Protein AF-A0A669CPL9-F1 (afdb_monomer_lite)

Structure (mmCIF, N/CA/C/O backbone):
data_AF-A0A669CPL9-F1
#
_entry.id   AF-A0A669CPL9-F1
#
loop_
_atom_site.group_PDB
_atom_site.id
_atom_site.type_symbol
_atom_site.label_atom_id
_atom_site.label_alt_id
_atom_site.label_comp_id
_atom_site.label_asym_id
_atom_site.label_entity_id
_atom_site.label_seq_id
_atom_site.pdbx_PDB_ins_code
_atom_site.Cartn_x
_atom_site.Cartn_y
_atom_site.Cartn_z
_atom_site.occupancy
_atom_site.B_iso_or_equiv
_atom_site.auth_seq_id
_atom_site.auth_comp_id
_atom_site.auth_asym_id
_atom_site.auth_atom_id
_atom_site.pdbx_PDB_model_num
ATOM 1 N N . MET A 1 1 ? 34.275 -6.630 14.402 1.00 51.25 1 MET A N 1
ATOM 2 C CA . MET A 1 1 ? 33.182 -7.250 13.620 1.00 51.25 1 MET A CA 1
ATOM 3 C C . MET A 1 1 ? 32.136 -7.782 14.583 1.00 51.25 1 MET A C 1
ATOM 5 O O . MET A 1 1 ? 32.510 -8.422 15.558 1.00 51.25 1 MET A O 1
ATOM 9 N N . VAL A 1 2 ? 30.857 -7.480 14.353 1.00 49.38 2 VAL A N 1
ATOM 10 C CA . VAL A 1 2 ? 29.751 -8.021 15.156 1.00 49.38 2 VAL A CA 1
ATOM 11 C C . VAL A 1 2 ? 29.424 -9.416 14.623 1.00 49.38 2 VAL A C 1
ATOM 13 O O . VAL A 1 2 ? 29.060 -9.558 13.462 1.00 49.38 2 VAL A O 1
ATOM 16 N N . ASN A 1 3 ? 29.590 -10.448 15.450 1.00 72.00 3 ASN A N 1
ATOM 17 C CA . ASN A 1 3 ? 29.374 -11.840 15.031 1.00 72.00 3 ASN A CA 1
ATOM 18 C C . ASN A 1 3 ? 27.886 -12.228 14.999 1.00 72.00 3 ASN A C 1
ATOM 20 O O . ASN A 1 3 ? 27.506 -13.132 14.260 1.00 72.00 3 ASN A O 1
ATOM 24 N N . THR A 1 4 ? 27.055 -11.545 15.792 1.00 72.38 4 THR A N 1
ATOM 25 C CA . THR A 1 4 ? 25.607 -11.770 15.895 1.00 72.38 4 THR A CA 1
ATOM 26 C C . THR A 1 4 ? 24.881 -10.461 16.193 1.00 72.38 4 THR A C 1
ATOM 28 O O . THR A 1 4 ? 25.299 -9.733 17.093 1.00 72.38 4 THR A O 1
ATOM 31 N N . TYR A 1 5 ? 23.777 -10.187 15.505 1.00 79.12 5 TYR A N 1
ATOM 32 C CA . TYR A 1 5 ? 22.957 -8.989 15.683 1.00 79.12 5 TYR A CA 1
ATOM 33 C C . TYR A 1 5 ? 21.475 -9.356 15.806 1.00 79.12 5 TYR A C 1
ATOM 35 O O . TYR A 1 5 ? 21.001 -10.288 15.157 1.00 79.12 5 TYR A O 1
ATOM 43 N N . LYS A 1 6 ? 20.733 -8.637 16.656 1.00 80.38 6 LYS A N 1
ATOM 44 C CA . LYS A 1 6 ? 19.295 -8.856 16.839 1.00 80.38 6 LYS A CA 1
ATOM 45 C C . LYS A 1 6 ? 18.513 -7.842 16.010 1.00 80.38 6 LYS A C 1
ATOM 47 O O . LYS A 1 6 ? 18.537 -6.658 16.325 1.00 80.38 6 LYS A O 1
ATOM 52 N N . TYR A 1 7 ? 17.761 -8.320 15.027 1.00 74.62 7 TYR A N 1
ATOM 53 C CA . TYR A 1 7 ? 16.933 -7.491 14.152 1.00 74.62 7 TYR A CA 1
ATOM 54 C C . TYR A 1 7 ? 15.499 -8.012 14.139 1.00 74.62 7 TYR A C 1
ATOM 56 O O . TYR A 1 7 ? 15.282 -9.205 13.938 1.00 74.62 7 TYR A O 1
ATOM 64 N N . LEU A 1 8 ? 14.525 -7.146 14.442 1.00 75.19 8 LEU A N 1
ATOM 65 C CA . LEU A 1 8 ? 13.090 -7.483 14.486 1.00 75.19 8 LEU A CA 1
ATOM 66 C C . LEU A 1 8 ? 12.768 -8.778 15.268 1.00 75.19 8 LEU A C 1
ATOM 68 O O . LEU A 1 8 ? 11.845 -9.525 14.970 1.00 75.19 8 LEU A O 1
ATOM 72 N N . GLY A 1 9 ? 13.555 -9.072 16.309 1.00 69.38 9 GLY A N 1
ATOM 73 C CA . GLY A 1 9 ? 13.360 -10.254 17.153 1.00 69.38 9 GLY A CA 1
ATOM 74 C C . GLY A 1 9 ? 13.966 -11.564 16.634 1.00 69.38 9 GLY A C 1
ATOM 75 O O . GLY A 1 9 ? 13.785 -12.581 17.319 1.00 69.38 9 GLY A O 1
ATOM 76 N N . LEU A 1 10 ? 14.697 -11.523 15.516 1.00 76.50 10 LEU A N 1
ATOM 77 C CA . LEU A 1 10 ? 15.550 -12.584 14.974 1.00 76.50 10 LEU A CA 1
ATOM 78 C C . LEU A 1 10 ? 17.010 -12.348 15.363 1.00 76.50 10 LEU A C 1
ATOM 80 O O . LEU A 1 10 ? 17.452 -11.205 15.469 1.00 76.50 10 LEU A O 1
ATOM 84 N N . TRP A 1 11 ? 17.756 -13.430 15.558 1.00 77.88 11 TRP A N 1
ATOM 85 C CA . TRP A 1 11 ? 19.205 -13.381 15.742 1.00 77.88 11 TRP A CA 1
ATOM 86 C C . TRP A 1 11 ? 19.882 -13.728 14.423 1.00 77.88 11 TRP A C 1
ATOM 88 O O . TRP A 1 11 ? 19.720 -14.833 13.919 1.00 77.88 11 TRP A O 1
ATOM 98 N N . VAL A 1 12 ? 20.609 -12.772 13.859 1.00 78.19 12 VAL A N 1
ATOM 99 C CA . VAL A 1 12 ? 21.303 -12.904 12.578 1.00 78.19 12 VAL A CA 1
ATOM 100 C C . VAL A 1 12 ? 22.790 -13.048 12.868 1.00 78.19 12 VAL A C 1
ATOM 102 O O . VAL A 1 12 ? 23.346 -12.218 13.588 1.00 78.19 12 VAL A O 1
ATOM 105 N N . ASP A 1 13 ? 23.435 -14.097 12.356 1.00 79.00 13 ASP A N 1
ATOM 106 C CA . ASP A 1 13 ? 24.893 -14.227 12.417 1.00 79.00 13 ASP A CA 1
ATOM 107 C C . ASP A 1 13 ? 25.575 -13.747 11.130 1.00 79.00 13 ASP A C 1
ATOM 109 O O . ASP A 1 13 ? 24.954 -13.581 10.081 1.00 79.00 13 ASP A O 1
ATOM 113 N N . ASN A 1 14 ? 26.884 -13.520 11.214 1.00 74.94 14 ASN A N 1
ATOM 114 C CA . ASN A 1 14 ? 27.712 -13.079 10.089 1.00 74.94 14 ASN A CA 1
ATOM 115 C C . ASN A 1 14 ? 27.846 -14.109 8.953 1.00 74.94 14 ASN A C 1
ATOM 117 O O . ASN A 1 14 ? 28.408 -13.798 7.907 1.00 74.94 14 ASN A O 1
ATOM 121 N N . LYS A 1 15 ? 27.366 -15.336 9.161 1.00 71.62 15 LYS A N 1
ATOM 122 C CA . LYS A 1 15 ? 27.337 -16.411 8.168 1.00 71.62 15 LYS A CA 1
ATOM 123 C C . LYS A 1 15 ? 25.946 -16.563 7.546 1.00 71.62 15 LYS A C 1
ATOM 125 O O . LYS A 1 15 ? 25.760 -17.478 6.747 1.00 71.62 15 LYS A O 1
ATOM 130 N N . LEU A 1 16 ? 24.989 -15.711 7.938 1.00 65.25 16 LEU A N 1
ATOM 131 C CA . LEU A 1 16 ? 23.574 -15.772 7.568 1.00 65.25 16 LEU A CA 1
ATOM 132 C C . LEU A 1 16 ? 22.982 -17.181 7.725 1.00 65.25 16 LEU A C 1
ATOM 134 O O . LEU A 1 16 ? 22.089 -17.586 6.979 1.00 65.25 16 LEU A O 1
ATOM 138 N N . ASN A 1 17 ? 23.491 -17.939 8.700 1.00 68.69 17 ASN A N 1
ATOM 139 C CA . ASN A 1 17 ? 22.947 -19.237 9.051 1.00 68.69 17 ASN A CA 1
ATOM 140 C C . ASN A 1 17 ? 22.085 -19.097 10.308 1.00 68.69 17 ASN A C 1
ATOM 142 O O . ASN A 1 17 ? 22.312 -18.264 11.184 1.00 68.69 17 ASN A O 1
ATOM 146 N N . TRP A 1 18 ? 21.067 -19.941 10.403 1.00 71.38 18 TRP A N 1
ATOM 147 C CA . TRP A 1 18 ? 20.029 -19.786 11.421 1.00 71.38 18 TRP A CA 1
ATOM 148 C C . TRP A 1 18 ? 20.298 -20.603 12.683 1.00 71.38 18 TRP A C 1
ATOM 150 O O . TRP A 1 18 ? 19.428 -20.714 13.553 1.00 71.38 18 TRP A O 1
ATOM 160 N N . SER A 1 19 ? 21.516 -21.137 12.825 1.00 74.44 19 SER A N 1
ATOM 161 C CA . SER A 1 19 ? 21.910 -21.940 13.986 1.00 74.44 19 SER A CA 1
ATOM 162 C C . SER A 1 19 ? 21.852 -21.120 15.277 1.00 74.44 19 SER A C 1
ATOM 164 O O . SER A 1 19 ? 21.518 -21.659 16.329 1.00 74.44 19 SER A O 1
ATOM 166 N N . CYS A 1 20 ? 22.149 -19.815 15.214 1.00 78.38 20 CYS A N 1
ATOM 167 C CA . CYS A 1 20 ? 22.075 -18.926 16.375 1.00 78.38 20 CYS A CA 1
ATOM 168 C C . CYS A 1 20 ? 20.626 -18.532 16.718 1.00 78.38 20 CYS A C 1
ATOM 170 O O . CYS A 1 20 ? 20.289 -18.419 17.892 1.00 78.38 20 CYS A O 1
ATOM 172 N N . ASN A 1 21 ? 19.744 -18.391 15.721 1.00 82.50 21 ASN A N 1
ATOM 173 C CA . ASN A 1 21 ? 18.338 -18.021 15.909 1.00 82.50 21 ASN A CA 1
ATOM 174 C C . ASN A 1 21 ? 17.477 -19.179 16.420 1.00 82.50 21 ASN A C 1
ATOM 176 O O . ASN A 1 21 ? 16.574 -18.978 17.236 1.00 82.50 21 ASN A O 1
ATOM 180 N N . THR A 1 22 ? 17.750 -20.396 15.948 1.00 82.50 22 THR A N 1
ATOM 181 C CA . THR A 1 22 ? 16.907 -21.575 16.193 1.00 82.50 22 THR A CA 1
ATOM 182 C C . THR A 1 22 ? 16.672 -21.852 17.687 1.00 82.50 22 THR A C 1
ATOM 184 O O . THR A 1 22 ? 15.516 -22.062 18.061 1.00 82.50 22 THR A O 1
ATOM 187 N N . PRO A 1 23 ? 17.673 -21.787 18.591 1.00 83.62 23 PRO A N 1
ATOM 188 C CA . PRO A 1 23 ? 17.448 -21.942 20.031 1.00 83.62 23 PRO A CA 1
ATOM 189 C C . PRO A 1 23 ? 16.510 -20.879 20.623 1.00 83.62 23 PRO A C 1
ATOM 191 O O . PRO A 1 23 ? 15.660 -21.191 21.463 1.00 83.62 23 PRO A O 1
ATOM 194 N N . HIS A 1 24 ? 16.620 -19.625 20.171 1.00 85.31 24 HIS A N 1
ATOM 195 C CA . HIS A 1 24 ? 15.744 -18.539 20.616 1.00 85.31 24 HIS A CA 1
ATOM 196 C C . HIS A 1 24 ? 14.313 -18.731 20.111 1.00 85.31 24 HIS A C 1
ATOM 198 O O . HIS A 1 24 ? 13.361 -18.567 20.880 1.00 85.31 24 HIS A O 1
ATOM 204 N N . LEU A 1 25 ? 14.162 -19.133 18.848 1.00 83.50 25 LEU A N 1
ATOM 205 C CA . LEU A 1 25 ? 12.876 -19.451 18.237 1.00 83.50 25 LEU A CA 1
ATOM 206 C C . LEU A 1 25 ? 12.208 -20.638 18.937 1.00 83.50 25 LEU A C 1
ATOM 208 O O . LEU A 1 25 ? 11.038 -20.567 19.308 1.00 83.50 25 LEU A O 1
ATOM 212 N N . TYR A 1 26 ? 12.978 -21.689 19.222 1.00 86.50 26 TYR A N 1
ATOM 213 C CA . TYR A 1 26 ? 12.515 -22.862 19.953 1.00 86.50 26 TYR A CA 1
ATOM 214 C C . TYR A 1 26 ? 12.036 -22.498 21.364 1.00 86.50 26 TYR A C 1
ATOM 216 O O . TYR A 1 26 ? 10.962 -22.931 21.784 1.00 86.50 26 TYR A O 1
ATOM 224 N N . LYS A 1 27 ? 12.779 -21.655 22.098 1.00 87.81 27 LYS A N 1
ATOM 225 C CA . LYS A 1 27 ? 12.376 -21.189 23.436 1.00 87.81 27 LYS A CA 1
ATOM 226 C C . LYS A 1 27 ? 11.077 -20.377 23.390 1.00 87.81 27 LYS A C 1
ATOM 228 O O . LYS A 1 27 ? 10.185 -20.613 24.207 1.00 87.81 27 LYS A O 1
ATOM 233 N N . LYS A 1 28 ? 10.933 -19.467 22.416 1.00 85.00 28 LYS A N 1
ATOM 234 C CA . LYS A 1 28 ? 9.681 -18.718 22.202 1.00 85.00 28 LYS A CA 1
ATOM 235 C C . LYS A 1 28 ? 8.522 -19.659 21.847 1.00 85.00 28 LYS A C 1
ATOM 237 O O . LYS A 1 28 ? 7.458 -19.566 22.454 1.00 85.00 28 LYS A O 1
ATOM 242 N N . GLY A 1 29 ? 8.743 -20.612 20.942 1.00 86.06 29 GLY A N 1
ATOM 243 C CA . GLY A 1 29 ? 7.757 -21.622 20.555 1.00 86.06 29 GLY A CA 1
ATOM 244 C C . GLY A 1 29 ? 7.308 -22.502 21.727 1.00 86.06 29 GLY A C 1
ATOM 245 O O . GLY A 1 29 ? 6.113 -22.725 21.899 1.00 86.06 29 GLY A O 1
ATOM 246 N N . GLN A 1 30 ? 8.228 -22.937 22.598 1.00 88.81 30 GLN A N 1
ATOM 247 C CA . GLN A 1 30 ? 7.891 -23.674 23.827 1.00 88.81 30 GLN A CA 1
ATOM 248 C C . GLN A 1 30 ? 7.020 -22.846 24.781 1.00 88.81 30 GLN A C 1
ATOM 250 O O . GLN A 1 30 ? 6.060 -23.374 25.342 1.00 88.81 30 GLN A O 1
ATOM 255 N N . SER A 1 31 ? 7.312 -21.549 24.936 1.00 89.50 31 SER A N 1
ATOM 256 C CA . SER A 1 31 ? 6.483 -20.650 25.749 1.00 89.50 31 SER A CA 1
ATOM 257 C C . SER A 1 31 ? 5.049 -20.562 25.214 1.00 89.50 31 SER A C 1
ATOM 259 O O . SER A 1 31 ? 4.100 -20.650 25.987 1.00 89.50 31 SER A O 1
ATOM 261 N N . ARG A 1 32 ? 4.862 -20.470 23.891 1.00 87.38 32 ARG A N 1
ATOM 262 C CA . ARG A 1 32 ? 3.522 -20.458 23.273 1.00 87.38 32 ARG A CA 1
ATOM 263 C C . ARG A 1 32 ? 2.819 -21.812 23.355 1.00 87.38 32 ARG A C 1
ATOM 265 O O . ARG A 1 32 ? 1.623 -21.880 23.634 1.00 87.38 32 ARG A O 1
ATOM 272 N N . LEU A 1 33 ? 3.572 -22.898 23.208 1.00 87.75 33 LEU A N 1
ATOM 273 C CA . LEU A 1 33 ? 3.068 -24.259 23.357 1.00 87.75 33 LEU A CA 1
ATOM 274 C C . LEU A 1 33 ? 2.552 -24.546 24.779 1.00 87.75 33 LEU A C 1
ATOM 276 O O . LEU A 1 33 ? 1.604 -25.316 24.928 1.00 87.75 33 LEU A O 1
ATOM 280 N N . TYR A 1 34 ? 3.124 -23.928 25.818 1.00 91.19 34 TYR A N 1
ATOM 281 C CA . TYR A 1 34 ? 2.594 -24.022 27.185 1.00 91.19 34 TYR A CA 1
ATOM 282 C C . TYR A 1 34 ? 1.140 -23.532 27.264 1.00 91.19 34 TYR A C 1
ATOM 284 O O . TYR A 1 34 ? 0.292 -24.227 27.823 1.00 91.19 34 TYR A O 1
ATOM 292 N N . PHE A 1 35 ? 0.823 -22.395 26.638 1.00 85.56 35 PHE A N 1
ATOM 293 C CA . PHE A 1 35 ? -0.551 -21.887 26.594 1.00 85.56 35 PHE A CA 1
ATOM 294 C C . PHE A 1 35 ? -1.475 -22.816 25.811 1.00 85.56 35 PHE A C 1
ATOM 296 O O . PHE A 1 35 ? -2.565 -23.116 26.286 1.00 85.56 35 PHE A O 1
ATOM 303 N N . LEU A 1 36 ? -1.020 -23.362 24.679 1.00 87.75 36 LEU A N 1
ATOM 304 C CA . LEU A 1 36 ? -1.795 -24.352 23.923 1.00 87.75 36 LEU A CA 1
ATOM 305 C C . LEU A 1 36 ? -2.110 -25.605 24.770 1.00 87.75 36 LEU A C 1
ATOM 307 O O . LEU A 1 36 ? -3.229 -26.113 24.726 1.00 87.75 36 LEU A O 1
ATOM 311 N N . ARG A 1 37 ? -1.162 -26.081 25.593 1.00 90.38 37 ARG A N 1
ATOM 312 C CA . ARG A 1 37 ? -1.386 -27.195 26.541 1.00 90.38 37 ARG A CA 1
ATOM 313 C C . ARG A 1 37 ? -2.387 -26.837 27.633 1.00 90.38 37 ARG A C 1
ATOM 315 O O . ARG A 1 37 ? -3.252 -27.647 27.947 1.00 90.38 37 ARG A O 1
ATOM 322 N N . ARG A 1 38 ? -2.290 -25.629 28.186 1.00 87.75 38 ARG A N 1
ATOM 323 C CA . ARG A 1 38 ? -3.225 -25.132 29.201 1.00 87.75 38 ARG A CA 1
ATOM 324 C C . ARG A 1 38 ? -4.633 -24.940 28.633 1.00 87.75 38 ARG A C 1
ATOM 326 O O . ARG A 1 38 ? -5.611 -25.232 29.300 1.00 87.75 38 ARG A O 1
ATOM 333 N N . LEU A 1 39 ? -4.758 -24.515 27.379 1.00 82.75 39 LEU A N 1
ATOM 334 C CA . LEU A 1 39 ? -6.050 -24.433 26.696 1.00 82.75 39 LEU A CA 1
ATOM 335 C C . LEU A 1 39 ? -6.673 -25.814 26.493 1.00 82.75 39 LEU A C 1
ATOM 337 O O . LEU A 1 39 ? -7.871 -25.998 26.701 1.00 82.75 39 LEU A O 1
ATOM 341 N N . ARG A 1 40 ? -5.853 -26.814 26.160 1.00 88.06 40 ARG A N 1
ATOM 342 C CA . ARG A 1 40 ? -6.316 -28.198 26.039 1.00 88.06 40 ARG A CA 1
ATOM 343 C C . ARG A 1 40 ? -6.902 -28.739 27.348 1.00 88.06 40 ARG A C 1
ATOM 345 O O . ARG A 1 40 ? -7.873 -29.485 27.276 1.00 88.06 40 ARG A O 1
ATOM 352 N N . SER A 1 41 ? -6.373 -28.355 28.516 1.00 88.19 41 SER A N 1
ATOM 353 C CA . SER A 1 41 ? -6.904 -28.821 29.810 1.00 88.19 41 SER A CA 1
ATOM 354 C C . SER A 1 41 ? -8.297 -28.281 30.151 1.00 88.19 41 SER A C 1
ATOM 356 O O . SER A 1 41 ? -8.935 -28.816 31.048 1.00 88.19 41 SER A O 1
ATOM 358 N N . PHE A 1 42 ? -8.801 -27.279 29.422 1.00 88.12 42 PHE A N 1
ATOM 359 C CA . PHE A 1 42 ? -10.179 -26.786 29.553 1.00 88.12 42 PHE A CA 1
ATOM 360 C C . PHE A 1 42 ? -11.172 -27.491 28.610 1.00 88.12 42 PHE A C 1
ATOM 362 O O . PHE A 1 42 ? -12.266 -26.986 28.384 1.00 88.12 42 PHE A O 1
ATOM 369 N N . ASN A 1 43 ? -10.803 -28.638 28.021 1.00 85.12 43 ASN A N 1
ATOM 370 C CA . ASN A 1 43 ? -11.643 -29.408 27.090 1.00 85.12 43 ASN A CA 1
ATOM 371 C C . ASN A 1 43 ? -12.133 -28.619 25.858 1.00 85.12 43 ASN A C 1
ATOM 373 O O . ASN A 1 43 ? -13.172 -28.921 25.274 1.00 85.12 43 ASN A O 1
ATOM 377 N N . ILE A 1 44 ? -11.346 -27.636 25.411 1.00 84.69 44 ILE A N 1
ATOM 378 C CA . ILE A 1 44 ? -11.635 -26.848 24.208 1.00 84.69 44 ILE A CA 1
ATOM 379 C C . ILE A 1 44 ? -11.619 -27.747 22.959 1.00 84.69 44 ILE A C 1
ATOM 381 O O . ILE A 1 44 ? -10.777 -28.644 22.814 1.00 84.69 44 ILE A O 1
ATOM 385 N N . CYS A 1 45 ? -12.546 -27.501 22.027 1.00 83.56 45 CYS A N 1
ATOM 386 C CA . CYS A 1 45 ? -12.675 -28.300 20.813 1.00 83.56 45 CYS A CA 1
ATOM 387 C C . CYS A 1 45 ? -11.446 -28.167 19.888 1.00 83.56 45 CYS A C 1
ATOM 389 O O . CYS A 1 45 ? -10.747 -27.150 19.856 1.00 83.56 45 CYS A O 1
ATOM 391 N N . LYS A 1 46 ? -11.193 -29.207 19.080 1.00 83.38 46 LYS A N 1
ATOM 392 C CA . LYS A 1 46 ? -10.011 -29.293 18.198 1.00 83.38 46 LYS A CA 1
ATOM 393 C C . LYS A 1 46 ? -9.895 -28.110 17.225 1.00 83.38 46 LYS A C 1
ATOM 395 O O . LYS A 1 46 ? -8.785 -27.671 16.941 1.00 83.38 46 LYS A O 1
ATOM 400 N N . LYS A 1 47 ? -11.025 -27.573 16.741 1.00 76.44 47 LYS A N 1
ATOM 401 C CA . LYS A 1 47 ? -11.067 -26.434 15.805 1.00 76.44 47 LYS A CA 1
ATOM 402 C C . LYS A 1 47 ? -10.476 -25.167 16.429 1.00 76.44 47 LYS A C 1
ATOM 404 O O . LYS A 1 47 ? -9.619 -24.539 15.815 1.00 76.44 47 LYS A O 1
ATOM 409 N N . LEU A 1 48 ? -10.866 -24.845 17.661 1.00 69.81 48 LEU A N 1
ATOM 410 C CA . LEU A 1 48 ? -10.360 -23.676 18.385 1.00 69.81 48 LEU A CA 1
ATOM 411 C C . LEU A 1 48 ? -8.892 -23.849 18.796 1.00 69.81 48 LEU A C 1
ATOM 413 O O . LEU A 1 48 ? -8.102 -22.920 18.657 1.00 69.81 48 LEU A O 1
ATOM 417 N N . LEU A 1 49 ? -8.485 -25.055 19.204 1.00 79.56 49 LEU A N 1
ATOM 418 C CA . LEU A 1 49 ? -7.074 -25.356 19.482 1.00 79.56 49 LEU A CA 1
ATOM 419 C C . LEU A 1 49 ? -6.195 -25.231 18.228 1.00 79.56 49 LEU A C 1
ATOM 421 O O . LEU A 1 49 ? -5.069 -24.744 18.314 1.00 79.56 49 LEU A O 1
ATOM 425 N N . ARG A 1 50 ? -6.711 -25.629 17.057 1.00 82.25 50 ARG A N 1
ATOM 426 C CA . ARG A 1 50 ? -6.032 -25.440 15.768 1.00 82.25 50 ARG A CA 1
ATOM 427 C C . ARG A 1 50 ? -5.907 -23.961 15.413 1.00 82.25 50 ARG A C 1
ATOM 429 O O . ARG A 1 50 ? -4.835 -23.548 14.988 1.00 82.25 50 ARG A O 1
ATOM 436 N N . MET A 1 51 ? -6.966 -23.173 15.606 1.00 74.75 51 MET A N 1
ATOM 437 C CA . MET A 1 51 ? -6.921 -21.723 15.387 1.00 74.75 51 MET A CA 1
ATOM 438 C C . MET A 1 51 ? -5.884 -21.055 16.292 1.00 74.75 51 MET A C 1
ATOM 440 O O . MET A 1 51 ? -5.050 -20.303 15.802 1.00 74.75 51 MET A O 1
ATOM 444 N N . PHE A 1 52 ? -5.868 -21.401 17.581 1.00 79.31 52 PHE A N 1
ATOM 445 C CA . PHE A 1 52 ? -4.876 -20.886 18.524 1.00 79.31 52 PHE A CA 1
ATOM 446 C C . PHE A 1 52 ? -3.447 -21.295 18.146 1.00 79.31 52 PHE A C 1
ATOM 448 O O . PHE A 1 52 ? -2.517 -20.498 18.238 1.00 79.31 52 PHE A O 1
ATOM 455 N N . TYR A 1 53 ? -3.249 -22.540 17.701 1.00 85.31 53 TYR A N 1
ATOM 456 C CA . TYR A 1 53 ? -1.954 -22.973 17.186 1.00 85.31 53 TYR A CA 1
ATOM 457 C C . TYR A 1 53 ? -1.514 -22.119 15.991 1.00 85.31 53 TYR A C 1
ATOM 459 O O . TYR A 1 53 ? -0.388 -21.627 16.012 1.00 85.31 53 TYR A O 1
ATOM 467 N N . GLN A 1 54 ? -2.385 -21.921 14.995 1.00 78.56 54 GLN A N 1
ATOM 468 C CA . GLN A 1 54 ? -2.081 -21.148 13.785 1.00 78.56 54 GLN A CA 1
ATOM 469 C C . GLN A 1 54 ? 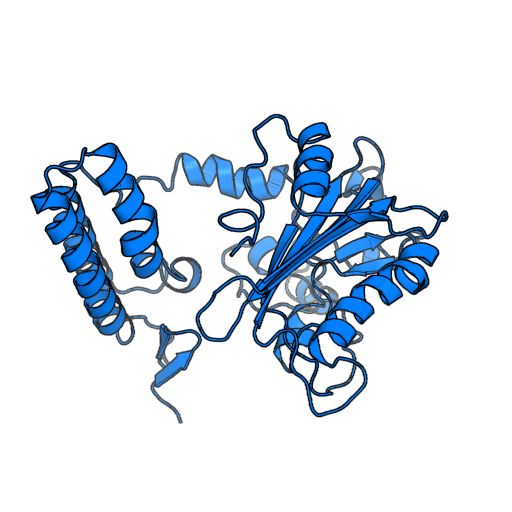-1.703 -19.696 14.120 1.00 78.56 54 GLN A C 1
ATOM 471 O O . GLN A 1 54 ? -0.670 -19.205 13.672 1.00 78.56 54 GLN A O 1
ATOM 476 N N . SER A 1 55 ? -2.473 -19.026 14.977 1.00 70.88 55 SER A N 1
ATOM 477 C CA . SER A 1 55 ? -2.221 -17.618 15.300 1.00 70.88 55 SER A CA 1
ATOM 478 C C . SER A 1 55 ? -1.055 -17.407 16.272 1.00 70.88 55 SER A C 1
ATOM 480 O O . SER A 1 55 ? -0.283 -16.466 16.108 1.00 70.88 55 SER A O 1
ATOM 482 N N . VAL A 1 56 ? -0.880 -18.277 17.276 1.00 76.44 56 VAL A N 1
ATOM 483 C CA . VAL A 1 56 ? 0.041 -18.010 18.400 1.00 76.44 56 VAL A CA 1
ATOM 484 C C . VAL A 1 56 ? 1.336 -18.816 18.327 1.00 76.44 56 VAL A C 1
ATOM 486 O O . VAL A 1 56 ? 2.408 -18.303 18.650 1.00 76.44 56 VAL A O 1
ATOM 489 N N . VAL A 1 57 ? 1.266 -20.092 17.943 1.00 80.75 57 VAL A N 1
ATOM 490 C CA . VAL A 1 57 ? 2.442 -20.979 17.915 1.00 80.75 57 VAL A CA 1
ATOM 491 C C . VAL A 1 57 ? 3.095 -20.943 16.536 1.00 80.75 57 VAL A C 1
ATOM 493 O O . VAL A 1 57 ? 4.297 -20.703 16.442 1.00 80.75 57 VAL A O 1
ATOM 496 N N . ALA A 1 58 ? 2.309 -21.126 15.476 1.00 77.88 58 ALA A N 1
ATOM 497 C CA . ALA A 1 58 ? 2.774 -21.110 14.096 1.00 77.88 58 ALA A CA 1
ATOM 498 C C . ALA A 1 58 ? 3.229 -19.703 13.683 1.00 77.88 58 ALA A C 1
ATOM 500 O O . ALA A 1 58 ? 4.303 -19.576 13.109 1.00 77.88 58 ALA A O 1
ATOM 501 N N . GLY A 1 59 ? 2.514 -18.647 14.091 1.00 76.88 59 GLY A N 1
ATOM 502 C CA . GLY A 1 59 ? 2.945 -17.260 13.872 1.00 76.88 59 GLY A CA 1
ATOM 503 C C . GLY A 1 59 ? 4.354 -16.962 14.402 1.00 76.88 59 GLY A C 1
ATOM 504 O O . GLY A 1 59 ? 5.124 -16.280 13.741 1.00 76.88 59 GLY A O 1
ATOM 505 N N . VAL A 1 60 ? 4.743 -17.538 15.547 1.00 80.12 60 VAL A N 1
ATOM 506 C CA . VAL A 1 60 ? 6.115 -17.419 16.073 1.00 80.12 60 VAL A CA 1
ATOM 507 C C . VAL A 1 60 ? 7.082 -18.324 15.320 1.00 80.12 60 VAL A C 1
ATOM 509 O O . VAL A 1 60 ? 8.170 -17.880 14.977 1.00 80.12 60 VAL A O 1
ATOM 512 N N . LEU A 1 61 ? 6.715 -19.586 15.085 1.00 77.06 61 LEU A N 1
ATOM 513 C CA . LEU A 1 61 ? 7.597 -20.575 14.460 1.00 77.06 61 LEU A CA 1
ATOM 514 C C . LEU A 1 61 ? 7.861 -20.322 12.984 1.00 77.06 61 LEU A C 1
ATOM 516 O O . LEU A 1 61 ? 8.881 -20.789 12.503 1.00 77.06 61 LEU A O 1
ATOM 520 N N . PHE A 1 62 ? 6.967 -19.625 12.292 1.00 77.69 62 PHE A N 1
ATOM 521 C CA . PHE A 1 62 ? 7.092 -19.278 10.881 1.00 77.69 62 PHE A CA 1
ATOM 522 C C . PHE A 1 62 ? 7.329 -17.780 10.667 1.00 77.69 62 PHE A C 1
ATOM 524 O O . PHE A 1 62 ? 7.376 -17.319 9.526 1.00 77.69 62 PHE A O 1
ATOM 531 N N . TYR A 1 63 ? 7.530 -17.018 11.747 1.00 70.25 63 TYR A N 1
ATOM 532 C CA . TYR A 1 63 ? 7.922 -15.619 11.654 1.00 70.25 63 TYR A CA 1
ATOM 533 C C . TYR A 1 63 ? 9.213 -15.502 10.842 1.00 70.25 63 TYR A C 1
ATOM 535 O O . TYR A 1 63 ? 10.227 -16.120 11.181 1.00 70.25 63 TYR A O 1
ATOM 543 N N . ALA A 1 64 ? 9.154 -14.736 9.753 1.00 59.34 64 ALA A N 1
ATOM 544 C CA . ALA A 1 64 ? 10.235 -14.572 8.788 1.00 59.34 64 ALA A CA 1
ATOM 545 C C . ALA A 1 64 ? 10.735 -15.879 8.142 1.00 59.34 64 ALA A C 1
ATOM 547 O O . ALA A 1 64 ? 11.858 -15.909 7.652 1.00 59.34 64 ALA A O 1
ATOM 548 N N . VAL A 1 65 ? 9.931 -16.955 8.094 1.00 65.44 65 VAL A N 1
ATOM 549 C CA . VAL A 1 65 ? 10.332 -18.243 7.476 1.00 65.44 65 VAL A CA 1
ATOM 550 C C . VAL A 1 65 ? 10.766 -18.101 6.022 1.00 65.44 65 VAL A C 1
ATOM 552 O O . VAL A 1 65 ? 11.581 -18.881 5.548 1.00 65.44 65 VAL A O 1
ATOM 555 N N . VAL A 1 66 ? 10.279 -17.075 5.327 1.00 56.72 66 VAL A N 1
ATOM 556 C CA . VAL A 1 66 ? 10.722 -16.709 3.975 1.00 56.72 66 VAL A CA 1
ATOM 557 C C . VAL A 1 66 ? 12.206 -16.322 3.960 1.00 56.72 66 VAL A C 1
ATOM 559 O O . VAL A 1 66 ? 12.923 -16.674 3.032 1.00 56.72 66 VAL A O 1
ATOM 562 N N . CYS A 1 67 ? 12.691 -15.674 5.020 1.00 58.41 67 CYS A N 1
ATOM 563 C CA . CYS A 1 67 ? 14.080 -15.252 5.167 1.00 58.41 67 CYS A CA 1
ATOM 564 C C . CYS A 1 67 ? 15.015 -16.404 5.567 1.00 58.41 67 CYS A C 1
ATOM 566 O O . CYS A 1 67 ? 16.219 -16.307 5.339 1.00 58.41 67 CYS A O 1
ATOM 568 N N . TRP A 1 68 ? 14.496 -17.476 6.185 1.00 59.94 68 TRP A N 1
ATOM 569 C CA . TRP A 1 68 ? 15.343 -18.515 6.788 1.00 59.94 68 TRP A CA 1
ATOM 570 C C . TRP A 1 68 ? 15.087 -19.956 6.364 1.00 59.94 68 TRP A C 1
ATOM 572 O O . TRP A 1 68 ? 15.954 -20.808 6.561 1.00 59.94 68 TRP A O 1
ATOM 582 N N . GLY A 1 69 ? 13.945 -20.256 5.753 1.00 57.94 69 GLY A N 1
ATOM 583 C CA . GLY A 1 69 ? 13.542 -21.620 5.416 1.00 57.94 69 GLY A CA 1
ATOM 584 C C . GLY A 1 69 ? 14.523 -22.338 4.485 1.00 57.94 69 GLY A C 1
ATOM 585 O O . GLY A 1 69 ? 14.733 -23.535 4.649 1.00 57.94 69 GLY A O 1
ATOM 586 N N . SER A 1 70 ? 15.169 -21.612 3.567 1.00 57.03 70 SER A N 1
ATOM 587 C CA . SER A 1 70 ? 16.149 -22.151 2.610 1.00 57.03 70 SER A CA 1
ATOM 588 C C . SER A 1 70 ? 17.568 -22.290 3.176 1.00 57.03 70 SER A C 1
ATOM 590 O O . SER A 1 70 ? 18.318 -23.156 2.731 1.00 57.03 70 SER A O 1
ATOM 592 N N . SER A 1 71 ? 17.932 -21.489 4.182 1.00 57.16 71 SER A N 1
ATOM 593 C CA . SER A 1 71 ? 19.302 -21.396 4.720 1.00 57.16 71 SER A CA 1
ATOM 594 C C . SER A 1 71 ? 19.477 -22.084 6.084 1.00 57.16 71 SER A C 1
ATOM 596 O O . SER A 1 71 ? 20.468 -21.861 6.784 1.00 57.16 71 SER A O 1
ATOM 598 N N . THR A 1 72 ? 18.504 -22.896 6.512 1.00 63.59 72 THR A N 1
ATOM 599 C CA . THR A 1 72 ? 18.512 -23.558 7.828 1.00 63.59 72 THR A CA 1
ATOM 600 C C . THR A 1 72 ? 19.140 -24.946 7.756 1.00 63.59 72 THR A C 1
ATOM 602 O O . THR A 1 72 ? 18.804 -25.761 6.899 1.00 63.59 72 THR A O 1
ATOM 605 N N . ALA A 1 73 ? 20.040 -25.258 8.692 1.00 74.56 73 ALA A N 1
ATOM 606 C CA . ALA A 1 73 ? 20.654 -26.577 8.752 1.00 74.56 73 ALA A CA 1
ATOM 607 C C . ALA A 1 73 ? 19.616 -27.663 9.095 1.00 74.56 73 ALA A C 1
ATOM 609 O O . ALA A 1 73 ? 18.722 -27.458 9.917 1.00 74.56 73 ALA A O 1
ATOM 610 N N . LYS A 1 74 ? 19.781 -28.877 8.547 1.00 73.50 74 LYS A N 1
ATOM 611 C CA . LYS A 1 74 ? 18.877 -30.023 8.803 1.00 73.50 74 LYS A CA 1
ATOM 612 C C . LYS A 1 74 ? 18.642 -30.294 10.296 1.00 73.50 74 LYS A C 1
ATOM 614 O O . LYS A 1 74 ? 17.533 -30.631 10.703 1.00 73.50 74 LYS A O 1
ATOM 619 N N . LYS A 1 75 ? 19.678 -30.116 11.126 1.00 75.94 75 LYS A N 1
ATOM 620 C CA . LYS A 1 75 ? 19.594 -30.267 12.589 1.00 75.94 75 LYS A CA 1
ATOM 621 C C . LYS A 1 75 ? 18.596 -29.282 13.219 1.00 75.94 75 LYS A C 1
ATOM 623 O O . LYS A 1 75 ? 17.844 -29.667 14.111 1.00 75.94 75 LYS A O 1
ATOM 628 N N . ASP A 1 76 ? 18.553 -28.054 12.717 1.00 76.00 76 ASP A N 1
ATOM 629 C CA . ASP A 1 76 ? 17.754 -26.957 13.255 1.00 76.00 76 ASP A CA 1
ATOM 630 C C . ASP A 1 76 ? 16.293 -27.088 12.808 1.00 76.00 76 ASP A C 1
ATOM 632 O O . ASP A 1 76 ? 15.383 -26.980 13.632 1.00 76.00 76 ASP A O 1
ATOM 636 N N . LEU A 1 77 ? 16.070 -27.488 11.550 1.00 75.06 77 LEU A N 1
ATOM 637 C CA . LEU A 1 77 ? 14.750 -27.891 11.050 1.00 75.06 77 LEU A CA 1
ATOM 638 C C . LEU A 1 77 ? 14.157 -29.026 11.894 1.00 75.06 77 LEU A C 1
ATOM 640 O O . LEU A 1 77 ? 13.037 -28.909 12.391 1.00 75.06 77 LEU A O 1
ATOM 644 N N . SER A 1 78 ? 14.945 -30.073 12.171 1.00 79.62 78 SER A N 1
ATOM 645 C CA . SER A 1 78 ? 14.489 -31.202 12.994 1.00 79.62 78 SER A CA 1
ATOM 646 C C . SER A 1 78 ? 14.073 -30.785 14.414 1.00 79.62 78 SER A C 1
ATOM 648 O O . SER A 1 78 ? 13.230 -31.427 15.049 1.00 79.62 78 SER A O 1
ATOM 650 N N . LEU A 1 79 ? 14.655 -29.703 14.944 1.00 81.25 79 LEU A N 1
ATOM 651 C CA . LEU A 1 79 ? 14.330 -29.177 16.266 1.00 81.25 79 LEU A CA 1
ATOM 652 C C . LEU A 1 79 ? 12.988 -28.426 16.265 1.00 81.25 79 LEU A C 1
ATOM 654 O O . LEU A 1 79 ? 12.200 -28.580 17.203 1.00 81.25 79 LEU A O 1
ATOM 658 N N . LEU A 1 80 ? 12.695 -27.665 15.209 1.00 82.94 80 LEU A N 1
ATOM 659 C CA . LEU A 1 80 ? 11.417 -26.968 15.031 1.00 82.94 80 LEU A CA 1
ATOM 660 C C . LEU A 1 80 ? 10.278 -27.945 14.697 1.00 82.94 80 LEU A C 1
ATOM 662 O O . LEU A 1 80 ? 9.186 -27.841 15.258 1.00 82.94 80 LEU A O 1
ATOM 666 N N . GLU A 1 81 ? 10.547 -28.983 13.905 1.00 84.50 81 GLU A N 1
ATOM 667 C CA . GLU A 1 81 ? 9.588 -30.063 13.636 1.00 84.50 81 GLU A CA 1
ATOM 668 C C . GLU A 1 81 ? 9.167 -30.806 14.911 1.00 84.50 81 GLU A C 1
ATOM 670 O O . GLU A 1 81 ? 7.997 -31.161 15.080 1.00 84.50 81 GLU A O 1
ATOM 675 N N . LYS A 1 82 ? 10.088 -31.002 15.867 1.00 88.00 82 LYS A N 1
ATOM 676 C CA . LYS A 1 82 ? 9.747 -31.564 17.187 1.00 88.00 82 LYS A CA 1
ATOM 677 C C . LYS A 1 82 ? 8.735 -30.694 17.933 1.00 88.00 82 LYS A C 1
ATOM 679 O O . LYS A 1 82 ? 7.884 -31.232 18.643 1.00 88.00 82 LYS A O 1
ATOM 684 N N . LEU A 1 83 ? 8.812 -29.370 17.800 1.00 86.19 83 LEU A N 1
ATOM 685 C CA . LEU A 1 83 ? 7.843 -28.445 18.392 1.00 86.19 83 LEU A CA 1
ATOM 686 C C . LEU A 1 83 ? 6.467 -28.570 17.733 1.00 86.19 83 LEU A C 1
ATOM 688 O O . LEU A 1 83 ? 5.468 -28.693 18.443 1.00 86.19 83 LEU A O 1
ATOM 692 N N . ILE A 1 84 ? 6.429 -28.627 16.402 1.00 86.81 84 ILE A N 1
ATOM 693 C CA . ILE A 1 84 ? 5.198 -28.780 15.611 1.00 86.81 84 ILE A CA 1
ATOM 694 C C . ILE A 1 84 ? 4.513 -30.114 15.928 1.00 86.81 84 ILE A C 1
ATOM 696 O O . ILE A 1 84 ? 3.316 -30.154 16.209 1.00 86.81 84 ILE A O 1
ATOM 700 N N . ARG A 1 85 ? 5.278 -31.209 16.021 1.00 89.81 85 ARG A N 1
ATOM 701 C CA . ARG A 1 85 ? 4.762 -32.521 16.445 1.00 89.81 85 ARG A CA 1
ATOM 702 C C . ARG A 1 85 ? 4.176 -32.497 17.855 1.00 89.81 85 ARG A C 1
ATOM 704 O O . ARG A 1 85 ? 3.109 -33.067 18.085 1.00 89.81 85 ARG A O 1
ATOM 711 N N . LYS A 1 86 ? 4.845 -31.830 18.803 1.00 91.75 86 LYS A N 1
ATOM 712 C CA . LYS A 1 86 ? 4.315 -31.666 20.167 1.00 91.75 86 LYS A CA 1
ATOM 713 C C . LYS A 1 86 ? 3.015 -30.865 20.159 1.00 91.75 86 LYS A C 1
ATOM 715 O O . LYS A 1 86 ? 2.094 -31.233 20.878 1.00 91.75 86 LYS A O 1
ATOM 720 N N . ALA A 1 87 ? 2.921 -29.810 19.353 1.00 90.44 87 ALA A N 1
ATOM 721 C CA . ALA A 1 87 ? 1.684 -29.056 19.195 1.00 90.44 87 ALA A CA 1
ATOM 722 C C . ALA A 1 87 ? 0.566 -29.916 18.585 1.00 90.44 87 ALA A C 1
ATOM 724 O O . ALA A 1 87 ? -0.544 -29.918 19.109 1.00 90.44 87 ALA A O 1
ATOM 725 N N . GLY A 1 88 ? 0.867 -30.724 17.564 1.00 89.75 88 GLY A N 1
ATOM 726 C CA . GLY A 1 88 ? -0.110 -31.619 16.936 1.00 89.75 88 GLY A CA 1
ATOM 727 C C . GLY A 1 88 ? -0.679 -32.649 17.904 1.00 89.75 88 GLY A C 1
ATOM 728 O O . GLY A 1 88 ? -1.889 -32.870 17.940 1.00 89.75 88 GLY A O 1
ATOM 729 N N . SER A 1 89 ? 0.164 -33.185 18.790 1.00 93.38 89 SER A N 1
ATOM 730 C CA . SER A 1 89 ? -0.288 -34.055 19.879 1.00 93.38 89 SER A CA 1
ATOM 731 C C . SER A 1 89 ? -1.250 -33.356 20.847 1.00 93.38 89 SER A C 1
ATOM 733 O O . SER A 1 89 ? -2.141 -34.011 21.378 1.00 93.38 89 SER A O 1
ATOM 735 N N . VAL A 1 90 ? -1.089 -32.050 21.088 1.00 89.94 90 VAL A N 1
ATOM 736 C CA . VAL A 1 90 ? -1.963 -31.271 21.985 1.00 89.94 90 VAL A CA 1
ATOM 737 C C . VAL A 1 90 ? -3.285 -30.918 21.302 1.00 89.94 90 VAL A C 1
ATOM 739 O O . VAL A 1 90 ? -4.340 -31.001 21.927 1.00 89.94 90 VAL A O 1
ATOM 742 N N . VAL A 1 91 ? -3.248 -30.562 20.015 1.00 89.12 91 VAL A N 1
ATOM 743 C CA . VAL A 1 91 ? -4.454 -30.278 19.216 1.00 89.12 91 VAL A CA 1
ATOM 744 C C . VAL A 1 91 ? -5.242 -31.565 18.922 1.00 89.12 91 VAL A C 1
ATOM 746 O O . VAL A 1 91 ? -6.466 -31.535 18.795 1.00 89.12 91 VAL A O 1
ATOM 749 N N . GLY A 1 92 ? -4.562 -32.712 18.854 1.00 86.94 92 GLY A N 1
ATOM 750 C CA . GLY A 1 92 ? -5.160 -34.004 18.516 1.00 86.94 92 GLY A CA 1
ATOM 751 C C . GLY A 1 92 ? -5.346 -34.199 17.009 1.00 86.94 92 GLY A C 1
ATOM 752 O O . GLY A 1 92 ? -6.341 -34.802 16.593 1.00 86.94 92 GLY A O 1
ATOM 753 N N . MET A 1 93 ? -4.422 -33.652 16.210 1.00 85.88 93 MET A N 1
ATOM 754 C CA . MET A 1 93 ? -4.330 -33.838 14.760 1.00 85.88 93 MET A CA 1
ATOM 755 C C . MET A 1 93 ? -2.898 -33.608 14.260 1.00 85.88 93 MET A C 1
ATOM 757 O O . MET A 1 93 ? -2.090 -32.968 14.934 1.00 85.88 93 MET A O 1
ATOM 761 N N . LYS A 1 94 ? -2.584 -34.104 13.060 1.00 85.00 94 LYS A N 1
ATOM 762 C CA . LYS A 1 94 ? -1.332 -33.756 12.381 1.00 85.00 94 LYS A CA 1
ATOM 763 C C . LYS A 1 94 ? -1.382 -32.272 11.998 1.00 85.00 94 LYS A C 1
ATOM 765 O O . LYS A 1 94 ? -2.386 -31.814 11.462 1.00 85.00 94 LYS A O 1
ATOM 770 N N . LEU A 1 95 ? -0.326 -31.539 12.336 1.00 79.88 95 LEU A N 1
ATOM 771 C CA . LEU A 1 95 ? -0.152 -30.133 11.979 1.00 79.88 95 LEU A CA 1
ATOM 772 C C . LEU A 1 95 ? 0.960 -30.045 10.945 1.00 79.88 95 LEU A C 1
ATOM 774 O O . LEU A 1 95 ? 1.964 -30.754 11.066 1.00 79.88 95 LEU A O 1
ATOM 778 N N . ASP A 1 96 ? 0.765 -29.200 9.944 1.00 69.19 96 ASP A N 1
ATOM 779 C CA . ASP A 1 96 ? 1.698 -29.099 8.835 1.00 69.19 96 ASP A CA 1
ATOM 780 C C . ASP A 1 96 ? 3.024 -28.507 9.299 1.00 69.19 96 ASP A C 1
ATOM 782 O O . ASP A 1 96 ? 3.081 -27.529 10.050 1.00 69.19 96 ASP A O 1
ATOM 786 N N . THR A 1 97 ? 4.113 -29.112 8.831 1.00 59.31 97 THR A N 1
ATOM 787 C CA . THR A 1 97 ? 5.483 -28.679 9.124 1.00 59.31 97 THR A CA 1
ATOM 788 C C . THR A 1 97 ? 5.919 -27.474 8.290 1.00 59.31 97 THR A C 1
ATOM 790 O O . THR A 1 97 ? 7.097 -27.145 8.243 1.00 59.31 97 THR A O 1
ATOM 793 N N . GLY A 1 98 ? 4.977 -26.808 7.618 1.00 51.81 98 GLY A N 1
ATOM 794 C CA . GLY A 1 98 ? 5.268 -25.762 6.640 1.00 51.81 98 GLY A CA 1
ATOM 795 C C . GLY A 1 98 ? 5.843 -26.287 5.318 1.00 51.81 98 GLY A C 1
ATOM 796 O O . GLY A 1 98 ? 6.062 -25.480 4.423 1.00 51.81 98 GLY A O 1
ATOM 797 N N . ASP A 1 99 ? 6.048 -27.605 5.167 1.00 41.25 99 ASP A N 1
ATOM 798 C CA . ASP A 1 99 ? 6.635 -28.208 3.956 1.00 41.25 99 ASP A CA 1
ATOM 799 C C . ASP A 1 99 ? 5.655 -29.067 3.134 1.00 41.25 99 ASP A C 1
ATOM 801 O O . ASP A 1 99 ? 5.838 -29.239 1.938 1.00 41.25 99 ASP A O 1
ATOM 805 N N . SER A 1 100 ? 4.556 -29.553 3.727 1.00 31.45 100 SER A N 1
ATOM 806 C CA . SER A 1 100 ? 3.559 -30.405 3.035 1.00 31.45 100 SER A CA 1
ATOM 807 C C . SER A 1 100 ? 2.265 -29.690 2.620 1.00 31.45 100 SER A C 1
ATOM 809 O O . SER A 1 100 ? 1.471 -30.259 1.879 1.00 31.45 100 SER A O 1
ATOM 811 N N . GLY A 1 101 ? 2.087 -28.424 3.009 1.00 32.06 101 GLY A N 1
ATOM 812 C CA . GLY A 1 101 ? 1.091 -27.513 2.419 1.00 32.06 101 GLY A CA 1
ATOM 813 C C . GLY A 1 101 ? 1.655 -26.664 1.270 1.00 32.06 101 GLY A C 1
ATOM 814 O O . GLY A 1 101 ? 0.921 -25.919 0.626 1.00 32.06 101 GLY A O 1
ATOM 815 N N . ARG A 1 102 ? 2.964 -26.789 0.992 1.00 39.03 102 ARG A N 1
ATOM 816 C CA . ARG A 1 102 ? 3.706 -25.929 0.057 1.00 39.03 102 ARG A CA 1
ATOM 817 C C . ARG A 1 102 ? 3.443 -26.182 -1.427 1.00 39.03 102 ARG A C 1
ATOM 819 O O . ARG A 1 102 ? 3.906 -25.414 -2.262 1.00 39.03 102 ARG A O 1
ATOM 826 N N . GLU A 1 103 ? 2.703 -27.231 -1.779 1.00 30.16 103 GLU A N 1
ATOM 827 C CA . GLU A 1 103 ? 2.464 -27.565 -3.187 1.00 30.16 103 GLU A CA 1
ATOM 828 C C . GLU A 1 103 ? 1.026 -27.362 -3.666 1.00 30.16 103 GLU A C 1
ATOM 830 O O . GLU A 1 103 ? 0.804 -27.362 -4.873 1.00 30.16 103 GLU A O 1
ATOM 835 N N . LYS A 1 104 ? 0.058 -27.148 -2.766 1.00 30.53 104 LYS A N 1
ATOM 836 C CA . LYS A 1 104 ? -1.320 -26.807 -3.158 1.00 30.53 104 LYS A CA 1
ATOM 837 C C . LYS A 1 104 ? -1.642 -25.350 -2.854 1.00 30.53 104 LYS A C 1
ATOM 839 O O . LYS A 1 104 ? -1.896 -24.603 -3.790 1.00 30.53 104 LYS A O 1
ATOM 844 N N . ASP A 1 105 ? -1.415 -24.894 -1.626 1.00 31.70 105 ASP A N 1
ATOM 845 C CA . ASP A 1 105 ? -1.741 -23.506 -1.275 1.00 31.70 105 ASP A CA 1
ATOM 846 C C . ASP A 1 105 ? -0.678 -22.511 -1.764 1.00 31.70 105 ASP A C 1
ATOM 848 O O . ASP A 1 105 ? -0.969 -21.338 -1.948 1.00 31.70 105 ASP A O 1
ATOM 852 N N . THR A 1 106 ? 0.559 -22.937 -2.051 1.00 31.28 106 THR A N 1
ATOM 853 C CA . THR A 1 106 ? 1.602 -22.045 -2.612 1.00 31.28 106 THR A CA 1
ATOM 854 C C . THR A 1 106 ? 1.624 -22.026 -4.141 1.00 31.28 106 THR A C 1
ATOM 856 O O . THR A 1 106 ? 2.089 -21.042 -4.716 1.00 31.28 106 THR A O 1
ATOM 859 N N . LYS A 1 107 ? 1.074 -23.055 -4.809 1.00 30.02 107 LYS A N 1
ATOM 860 C CA . LYS A 1 107 ? 0.746 -22.969 -6.244 1.00 30.02 107 LYS A CA 1
ATOM 861 C C . LYS A 1 107 ? -0.388 -21.974 -6.461 1.00 30.02 107 LYS A C 1
ATOM 863 O O . LYS A 1 107 ? -0.307 -21.172 -7.384 1.00 30.02 107 LYS A O 1
ATOM 868 N N . GLU A 1 108 ? -1.365 -21.960 -5.557 1.00 28.89 108 GLU A N 1
ATOM 869 C CA . GLU A 1 108 ? -2.471 -21.016 -5.633 1.00 28.89 108 GLU A CA 1
ATOM 870 C C . GLU A 1 108 ? -2.060 -19.624 -5.163 1.00 28.89 108 GLU A C 1
ATOM 872 O O . GLU A 1 108 ? -2.292 -18.701 -5.913 1.00 28.89 108 GLU A O 1
ATOM 877 N N . THR A 1 109 ? -1.332 -19.452 -4.050 1.00 29.17 109 THR A N 1
ATOM 878 C CA . THR A 1 109 ? -0.991 -18.115 -3.513 1.00 29.17 109 THR A CA 1
ATOM 879 C C . THR A 1 109 ? 0.169 -17.435 -4.252 1.00 29.17 109 THR A C 1
ATOM 881 O O . THR A 1 109 ? 0.109 -16.244 -4.526 1.00 29.17 109 THR A O 1
ATOM 884 N N . ALA A 1 110 ? 1.232 -18.155 -4.632 1.00 27.73 110 ALA A N 1
ATOM 885 C CA . ALA A 1 110 ? 2.381 -17.545 -5.318 1.00 27.73 110 ALA A CA 1
ATOM 886 C C . ALA A 1 110 ? 2.261 -17.578 -6.856 1.00 27.73 110 ALA A C 1
ATOM 888 O O . ALA A 1 110 ? 3.007 -16.875 -7.538 1.00 27.73 110 ALA A O 1
ATOM 889 N N . GLY A 1 111 ? 1.331 -18.384 -7.386 1.00 27.81 111 GLY A N 1
ATOM 890 C CA . GLY A 1 111 ? 0.771 -18.233 -8.731 1.00 27.81 111 GLY A CA 1
ATOM 891 C C . GLY A 1 111 ? -0.301 -17.138 -8.775 1.00 27.81 111 GLY A C 1
ATOM 892 O O . GLY A 1 111 ? -0.290 -16.340 -9.708 1.00 27.81 111 GLY A O 1
ATOM 893 N N . HIS A 1 112 ? -1.123 -17.001 -7.719 1.00 27.88 112 HIS A N 1
ATOM 894 C CA . HIS A 1 112 ? -2.025 -15.857 -7.547 1.00 27.88 112 HIS A CA 1
ATOM 895 C C . HIS A 1 112 ? -1.237 -14.564 -7.499 1.00 27.88 112 HIS A C 1
ATOM 897 O O . HIS A 1 112 ? -1.562 -13.703 -8.273 1.00 27.88 112 HIS A O 1
ATOM 903 N N . TYR A 1 113 ? -0.162 -14.383 -6.731 1.00 29.09 113 TYR A N 1
ATOM 904 C CA . TYR A 1 113 ? 0.539 -13.082 -6.751 1.00 29.09 113 TYR A CA 1
ATOM 905 C C . TYR A 1 113 ? 1.156 -12.699 -8.116 1.00 29.09 113 TYR A C 1
ATOM 907 O O . TYR A 1 113 ? 1.482 -11.535 -8.318 1.00 29.09 113 TYR A O 1
ATOM 915 N N . GLY A 1 114 ? 1.286 -13.634 -9.068 1.00 28.89 114 GLY A N 1
ATOM 916 C CA . GLY A 1 114 ? 1.616 -13.332 -10.469 1.00 28.89 114 GLY A CA 1
ATOM 917 C C . GLY A 1 114 ? 0.394 -13.102 -11.374 1.00 28.89 114 GLY A C 1
ATOM 918 O O . GLY A 1 114 ? 0.499 -12.371 -12.347 1.00 28.89 114 GLY A O 1
ATOM 919 N N . GLN A 1 115 ? -0.771 -13.669 -11.045 1.00 26.31 115 GLN A N 1
ATOM 920 C CA . GLN A 1 115 ? -2.040 -13.504 -11.781 1.00 26.31 115 GLN A CA 1
ATOM 921 C C . GLN A 1 115 ? -3.039 -12.531 -11.103 1.00 26.31 115 GLN A C 1
ATOM 923 O O . GLN A 1 115 ? -4.040 -12.149 -11.698 1.00 26.31 115 GLN A O 1
ATOM 928 N N . CYS A 1 116 ? -2.745 -12.067 -9.887 1.00 29.88 116 CYS A N 1
ATOM 929 C CA . CYS A 1 116 ? -3.524 -11.147 -9.047 1.00 29.88 116 CYS A CA 1
ATOM 930 C C . CYS A 1 116 ? -3.298 -9.688 -9.403 1.00 29.88 116 CYS A C 1
ATOM 932 O O . CYS A 1 116 ? -4.028 -8.833 -8.905 1.00 29.88 116 CYS A O 1
ATOM 934 N N . TRP A 1 117 ? -2.356 -9.400 -10.303 1.00 30.50 117 TRP A N 1
ATOM 935 C CA . TRP A 1 117 ? 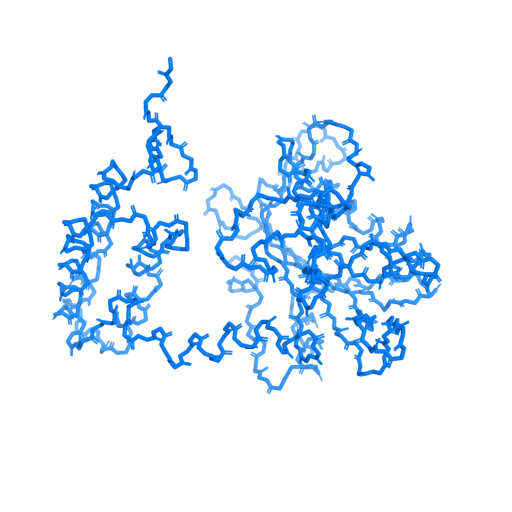-2.177 -8.067 -10.873 1.00 30.50 117 TRP A CA 1
ATOM 936 C C . TRP A 1 117 ? -3.441 -7.563 -11.592 1.00 30.50 117 TRP A C 1
ATOM 938 O O . TRP A 1 117 ? -3.511 -6.385 -11.924 1.00 30.50 117 TRP A O 1
ATOM 948 N N . ALA A 1 118 ? -4.460 -8.421 -11.765 1.00 28.08 118 ALA A N 1
ATOM 949 C CA . ALA A 1 118 ? -5.710 -8.114 -12.442 1.00 28.08 118 ALA A CA 1
ATOM 950 C C . ALA A 1 118 ? -7.015 -8.212 -11.631 1.00 28.08 118 ALA A C 1
ATOM 952 O O . ALA A 1 118 ? -8.053 -7.951 -12.240 1.00 28.08 118 ALA A O 1
ATOM 953 N N . SER A 1 119 ? -7.068 -8.596 -10.338 1.00 26.94 119 SER A N 1
ATOM 954 C CA . SER A 1 119 ? -8.404 -8.937 -9.774 1.00 26.94 119 SER A CA 1
ATOM 955 C C . SER A 1 119 ? -8.711 -8.785 -8.274 1.00 26.94 119 SER A C 1
ATOM 957 O O . SER A 1 119 ? -9.837 -9.109 -7.902 1.00 26.94 119 SER A O 1
ATOM 959 N N . SER A 1 120 ? -7.853 -8.301 -7.368 1.00 29.23 120 SER A N 1
ATOM 960 C CA . SER A 1 120 ? -8.287 -8.116 -5.959 1.00 29.23 120 SER A CA 1
ATOM 961 C C . SER A 1 120 ? -7.489 -7.041 -5.218 1.00 29.23 120 SER A C 1
ATOM 963 O O . SER A 1 120 ? -6.288 -6.920 -5.422 1.00 29.23 120 SER A O 1
ATOM 965 N N . ALA A 1 121 ? -8.177 -6.251 -4.387 1.00 38.56 121 ALA A N 1
ATOM 966 C CA . ALA A 1 121 ? -7.688 -5.063 -3.681 1.00 38.56 121 ALA A CA 1
ATOM 967 C C . ALA A 1 121 ? -6.272 -5.218 -3.083 1.00 38.56 121 ALA A C 1
ATOM 969 O O . ALA A 1 121 ? -6.049 -6.018 -2.174 1.00 38.56 121 ALA A O 1
ATOM 970 N N . HIS A 1 122 ? -5.320 -4.421 -3.578 1.00 54.09 122 HIS A N 1
ATOM 971 C CA . HIS A 1 122 ? -3.993 -4.279 -2.979 1.00 54.09 122 HIS A CA 1
ATOM 972 C C . HIS A 1 122 ? -4.078 -3.369 -1.754 1.00 54.09 122 HIS A C 1
ATOM 974 O O . HIS A 1 122 ? -4.694 -2.303 -1.828 1.00 54.09 122 HIS A O 1
ATOM 980 N N . GLY A 1 123 ? -3.419 -3.753 -0.659 1.00 60.09 123 GLY A N 1
ATOM 981 C CA . GLY A 1 123 ? -3.292 -2.904 0.517 1.00 60.09 123 GLY A CA 1
ATOM 982 C C . GLY A 1 123 ? -2.081 -3.224 1.388 1.00 60.09 123 GLY A C 1
ATOM 983 O O . GLY A 1 123 ? -1.578 -4.347 1.382 1.00 60.09 123 GLY A O 1
ATOM 984 N N . PHE A 1 124 ? -1.611 -2.224 2.130 1.00 66.12 124 PHE A N 1
ATOM 985 C CA . PHE A 1 124 ? -0.522 -2.347 3.099 1.00 66.12 124 PHE A CA 1
ATOM 986 C C . PHE A 1 124 ? -1.040 -2.126 4.515 1.00 66.12 124 PHE A C 1
ATOM 988 O O . PHE A 1 124 ? -2.007 -1.397 4.731 1.00 66.12 124 PHE A O 1
ATOM 995 N N . ALA A 1 125 ? -0.349 -2.725 5.481 1.00 71.62 125 ALA A N 1
ATOM 996 C CA . ALA A 1 125 ? -0.542 -2.479 6.901 1.00 71.62 125 ALA A CA 1
ATOM 997 C C . ALA A 1 125 ? 0.792 -2.054 7.514 1.00 71.62 125 ALA A C 1
ATOM 999 O O . ALA A 1 125 ? 1.811 -2.715 7.299 1.00 71.62 125 ALA A O 1
ATOM 1000 N N . TYR A 1 126 ? 0.797 -0.970 8.280 1.00 71.62 126 TYR A N 1
ATOM 1001 C CA . TYR A 1 126 ? 2.000 -0.485 8.949 1.00 71.62 126 TYR A CA 1
ATOM 1002 C C . TYR A 1 126 ? 1.672 0.215 10.265 1.00 71.62 126 TYR A C 1
ATOM 1004 O O . TYR A 1 126 ? 0.544 0.635 10.516 1.00 71.62 126 TYR A O 1
ATOM 1012 N N . GLN A 1 127 ? 2.680 0.328 11.124 1.00 79.69 127 GLN A N 1
ATOM 1013 C CA . GLN A 1 127 ? 2.623 1.199 12.289 1.00 79.69 127 GLN A CA 1
ATOM 1014 C C . GLN A 1 127 ? 3.144 2.577 11.882 1.00 79.69 127 GLN A C 1
ATOM 1016 O O . GLN A 1 127 ? 4.232 2.671 11.314 1.00 79.69 127 GLN A O 1
ATOM 1021 N N . PHE A 1 128 ? 2.378 3.625 12.168 1.00 77.56 128 PHE A N 1
ATOM 1022 C CA . PHE A 1 128 ? 2.780 5.000 11.898 1.00 77.56 128 PHE A CA 1
ATOM 1023 C C . PHE A 1 128 ? 3.987 5.387 12.759 1.00 77.56 128 PHE A C 1
ATOM 1025 O O . PHE A 1 128 ? 4.046 5.075 13.953 1.00 77.56 128 PHE A O 1
ATOM 1032 N N . GLN A 1 129 ? 4.936 6.096 12.158 1.00 76.12 129 GLN A N 1
ATOM 1033 C CA . GLN A 1 129 ? 6.057 6.724 12.841 1.00 76.12 129 GLN A CA 1
ATOM 1034 C C . GLN A 1 129 ? 6.252 8.136 12.295 1.00 76.12 129 GLN A C 1
ATOM 1036 O O . GLN A 1 129 ? 6.188 8.359 11.091 1.00 76.12 129 GLN A O 1
ATOM 1041 N N . LEU A 1 130 ? 6.546 9.094 13.172 1.00 72.94 130 LEU A N 1
ATOM 1042 C CA . LEU A 1 130 ? 6.900 10.437 12.723 1.00 72.94 130 LEU A CA 1
ATOM 1043 C C . LEU A 1 130 ? 8.201 10.394 11.920 1.00 72.94 130 LEU A C 1
ATOM 1045 O O . LEU A 1 130 ? 9.220 9.882 12.395 1.00 72.94 130 LEU A O 1
ATOM 1049 N N . SER A 1 131 ? 8.172 10.981 10.725 1.00 70.69 131 SER A N 1
ATOM 1050 C CA . SER A 1 131 ? 9.387 11.265 9.971 1.00 70.69 131 SER A CA 1
ATOM 1051 C C . SER A 1 131 ? 10.326 12.141 10.806 1.00 70.69 131 SER A C 1
ATOM 1053 O O . SER A 1 131 ? 9.944 13.194 11.315 1.00 70.69 131 SER A O 1
ATOM 1055 N N . ASN A 1 132 ? 11.571 11.698 10.963 1.00 68.38 132 ASN A N 1
ATOM 1056 C CA . ASN A 1 132 ? 12.587 12.328 11.810 1.00 68.38 132 ASN A CA 1
ATOM 1057 C C . ASN A 1 132 ? 13.596 13.183 11.019 1.00 68.38 132 ASN A C 1
ATOM 1059 O O . ASN A 1 132 ? 14.679 13.485 11.518 1.00 68.38 132 ASN A O 1
ATOM 1063 N N . GLY A 1 133 ? 13.241 13.582 9.793 1.00 63.53 133 GLY A N 1
ATOM 1064 C CA . GLY A 1 133 ? 14.153 14.244 8.859 1.00 63.53 133 GLY A CA 1
ATOM 1065 C C . GLY A 1 133 ? 15.092 13.250 8.164 1.00 63.53 133 GLY A C 1
ATOM 1066 O O . GLY A 1 133 ? 15.411 12.194 8.695 1.00 63.53 133 GLY A O 1
ATOM 1067 N N . GLY A 1 134 ? 15.510 13.564 6.935 1.00 63.03 134 GLY A N 1
ATOM 1068 C CA . GLY A 1 134 ? 16.294 12.635 6.102 1.00 63.03 134 GLY A CA 1
ATOM 1069 C C . GLY A 1 134 ? 16.337 12.955 4.608 1.00 63.03 134 GLY A C 1
ATOM 1070 O O . GLY A 1 134 ? 17.083 12.322 3.869 1.00 63.03 134 GLY A O 1
ATOM 1071 N N . GLY A 1 135 ? 15.573 13.957 4.161 1.00 67.50 135 GLY A N 1
ATOM 1072 C CA . GLY A 1 135 ? 15.388 14.227 2.737 1.00 67.50 135 GLY A CA 1
ATOM 1073 C C . GLY A 1 135 ? 14.457 13.204 2.085 1.00 67.50 135 GLY A C 1
ATOM 1074 O O . GLY A 1 135 ? 14.035 12.235 2.708 1.00 67.50 135 GLY A O 1
ATOM 1075 N N . ARG A 1 136 ? 14.082 13.454 0.832 1.00 77.81 136 ARG A N 1
ATOM 1076 C CA . ARG A 1 136 ? 13.254 12.542 0.041 1.00 77.81 136 ARG A CA 1
ATOM 1077 C C . ARG A 1 136 ? 14.161 11.777 -0.918 1.00 77.81 136 ARG A C 1
ATOM 1079 O O . ARG A 1 136 ? 14.936 12.406 -1.636 1.00 77.81 136 ARG A O 1
ATOM 1086 N N . GLU A 1 137 ? 14.063 10.450 -0.943 1.00 83.25 137 GLU A N 1
ATOM 1087 C CA . GLU A 1 137 ? 14.690 9.660 -2.004 1.00 83.25 137 GLU A CA 1
ATOM 1088 C C . GLU A 1 137 ? 14.044 10.026 -3.350 1.00 83.25 137 GLU A C 1
ATOM 1090 O O . GLU A 1 137 ? 12.832 10.209 -3.462 1.00 83.25 137 GLU A O 1
ATOM 1095 N N . ASN A 1 138 ? 14.876 10.211 -4.369 1.00 84.56 138 ASN A N 1
ATOM 1096 C CA . ASN A 1 138 ? 14.431 10.658 -5.690 1.00 84.56 138 ASN A CA 1
ATOM 1097 C C . ASN A 1 138 ? 14.400 9.506 -6.697 1.00 84.56 138 ASN A C 1
ATOM 1099 O O . ASN A 1 138 ? 13.784 9.623 -7.760 1.00 84.56 138 ASN A O 1
ATOM 1103 N N . ARG A 1 139 ? 15.080 8.404 -6.375 1.00 89.25 139 ARG A N 1
ATOM 1104 C CA . ARG A 1 139 ? 15.112 7.189 -7.180 1.00 89.25 139 ARG A CA 1
ATOM 1105 C C . ARG A 1 139 ? 13.950 6.279 -6.823 1.00 89.25 139 ARG A C 1
ATOM 1107 O O . ARG A 1 139 ? 13.389 6.347 -5.737 1.00 89.25 139 ARG A O 1
ATOM 1114 N N . TRP A 1 140 ? 13.627 5.417 -7.772 1.00 89.06 140 TRP A N 1
ATOM 1115 C CA . TRP A 1 140 ? 12.567 4.433 -7.652 1.00 89.06 140 TRP A CA 1
ATOM 1116 C C . TRP A 1 140 ? 13.130 3.061 -7.947 1.00 89.06 140 TRP A C 1
ATOM 1118 O O . TRP A 1 140 ? 13.822 2.870 -8.953 1.00 89.06 140 TRP A O 1
ATOM 1128 N N . PHE A 1 141 ? 12.832 2.128 -7.056 1.00 89.75 141 PHE A N 1
ATOM 1129 C CA . PHE A 1 141 ? 13.436 0.810 -7.049 1.00 89.75 141 PHE A CA 1
ATOM 1130 C C . PHE A 1 141 ? 12.441 -0.275 -7.451 1.00 89.75 141 PHE A C 1
ATOM 1132 O O . PHE A 1 141 ? 11.225 -0.135 -7.310 1.00 89.75 141 PHE A O 1
ATOM 1139 N N . VAL A 1 142 ? 13.000 -1.373 -7.940 1.00 85.50 142 VAL A N 1
ATOM 1140 C CA . VAL A 1 142 ? 12.312 -2.630 -8.220 1.00 85.50 142 VAL A CA 1
ATOM 1141 C C . VAL A 1 142 ? 12.733 -3.678 -7.197 1.00 85.50 142 VAL A C 1
ATOM 1143 O O . VAL A 1 142 ? 13.799 -3.574 -6.585 1.00 85.50 142 VAL A O 1
ATOM 1146 N N . GLU A 1 143 ? 11.908 -4.703 -7.047 1.00 83.19 143 GLU A N 1
ATOM 1147 C CA . GLU A 1 143 ? 12.117 -5.843 -6.159 1.00 83.19 143 GLU A CA 1
ATOM 1148 C C . GLU A 1 143 ? 12.710 -7.013 -6.968 1.00 83.19 143 GLU A C 1
ATOM 1150 O O . GLU A 1 143 ? 11.984 -7.655 -7.740 1.00 83.19 143 GLU A O 1
ATOM 1155 N N . PRO A 1 144 ? 14.020 -7.317 -6.858 1.00 84.62 144 PRO A N 1
ATOM 1156 C CA . PRO A 1 144 ? 14.659 -8.356 -7.674 1.00 84.62 144 PRO A CA 1
ATOM 1157 C C . PRO A 1 144 ? 14.029 -9.745 -7.486 1.00 84.62 144 PRO A C 1
ATOM 1159 O O . PRO A 1 144 ? 13.875 -10.502 -8.442 1.00 84.62 144 PRO A O 1
ATOM 1162 N N . GLN A 1 145 ? 13.597 -10.056 -6.265 1.00 81.62 145 GLN A N 1
ATOM 1163 C CA . GLN A 1 145 ? 12.929 -11.299 -5.881 1.00 81.62 145 GLN A CA 1
ATOM 1164 C C . GLN A 1 145 ? 11.581 -11.525 -6.586 1.00 81.62 145 GLN A C 1
ATOM 1166 O O . GLN A 1 145 ? 11.103 -12.661 -6.648 1.00 81.62 145 GLN A O 1
ATOM 1171 N N . LEU A 1 146 ? 10.959 -10.465 -7.122 1.00 76.88 146 LEU A N 1
ATOM 1172 C CA . LEU A 1 146 ? 9.767 -10.577 -7.966 1.00 76.88 146 LEU A CA 1
ATOM 1173 C C . LEU A 1 146 ? 10.110 -10.935 -9.410 1.00 76.88 146 LEU A C 1
ATOM 1175 O O . LEU A 1 146 ? 9.235 -11.374 -10.144 1.00 76.88 146 LEU A O 1
ATOM 1179 N N . VAL A 1 147 ? 11.362 -10.815 -9.837 1.00 82.31 147 VAL A N 1
ATOM 1180 C CA . VAL A 1 147 ? 11.810 -11.265 -11.161 1.00 82.31 147 VAL A CA 1
ATOM 1181 C C . VAL A 1 147 ? 12.267 -12.717 -11.084 1.00 82.31 147 VAL A C 1
ATOM 1183 O O . VAL A 1 147 ? 11.781 -13.566 -11.826 1.00 82.31 147 VAL A O 1
ATOM 1186 N N . ASP A 1 148 ? 13.096 -13.037 -10.097 1.00 78.06 148 ASP A N 1
ATOM 1187 C CA . ASP A 1 148 ? 13.554 -14.394 -9.816 1.00 78.06 148 ASP A CA 1
ATOM 1188 C C . ASP A 1 148 ? 13.661 -14.583 -8.301 1.00 78.06 148 ASP A C 1
ATOM 1190 O O . ASP A 1 148 ? 14.346 -13.840 -7.603 1.00 78.06 148 ASP A O 1
ATOM 1194 N N . ARG A 1 149 ? 12.998 -15.618 -7.778 1.00 74.25 149 ARG A N 1
ATOM 1195 C CA . ARG A 1 149 ? 12.941 -15.898 -6.335 1.00 74.25 149 ARG A CA 1
ATOM 1196 C C . ARG A 1 149 ? 14.301 -16.246 -5.724 1.00 74.25 149 ARG A C 1
ATOM 1198 O O . ARG A 1 149 ? 14.415 -16.267 -4.502 1.00 74.25 149 ARG A O 1
ATOM 1205 N N . SER A 1 150 ? 15.297 -16.579 -6.545 1.00 80.50 150 SER A N 1
ATOM 1206 C CA . SER A 1 150 ? 16.672 -16.830 -6.111 1.00 80.50 150 SER A CA 1
ATOM 1207 C C . SER A 1 150 ? 17.488 -15.547 -5.921 1.00 80.50 150 SER A C 1
ATOM 1209 O O . SER A 1 150 ? 18.541 -15.588 -5.279 1.00 80.50 150 SER A O 1
ATOM 1211 N N . TRP A 1 151 ? 17.024 -14.412 -6.455 1.00 79.62 151 TRP A N 1
ATOM 1212 C CA . TRP A 1 151 ? 17.707 -13.130 -6.320 1.00 79.62 151 TRP A CA 1
ATOM 1213 C C . TRP A 1 151 ? 17.529 -12.563 -4.908 1.00 79.62 151 TRP A C 1
ATOM 1215 O O . TRP A 1 151 ? 16.583 -12.885 -4.188 1.00 79.62 151 TRP A O 1
ATOM 1225 N N . GLN A 1 152 ? 18.479 -11.728 -4.485 1.00 76.31 152 GLN A N 1
ATOM 1226 C CA . GLN A 1 152 ? 18.436 -11.102 -3.163 1.00 76.31 152 GLN A CA 1
ATOM 1227 C C . GLN A 1 152 ? 17.207 -10.194 -3.027 1.00 76.31 152 GLN A C 1
ATOM 1229 O O . GLN A 1 152 ? 16.841 -9.504 -3.971 1.00 76.31 152 GLN A O 1
ATOM 1234 N N . GLY A 1 153 ? 16.610 -10.162 -1.833 1.00 72.75 153 GLY A N 1
ATOM 1235 C CA . GLY A 1 153 ? 15.401 -9.378 -1.547 1.00 72.75 153 GLY A CA 1
ATOM 1236 C C . GLY A 1 153 ? 15.638 -7.899 -1.232 1.00 72.75 153 GLY A C 1
ATOM 1237 O O . GLY A 1 153 ? 14.746 -7.253 -0.702 1.00 72.75 153 GLY A O 1
ATOM 1238 N N . GLU A 1 154 ? 16.838 -7.378 -1.489 1.00 78.31 154 GLU A N 1
ATOM 1239 C CA . GLU A 1 154 ? 17.124 -5.951 -1.338 1.00 78.31 154 GLU A CA 1
ATOM 1240 C C . GLU A 1 154 ? 16.697 -5.221 -2.609 1.00 78.31 154 GLU A C 1
ATOM 1242 O O . GLU A 1 154 ? 17.154 -5.584 -3.696 1.00 78.31 154 GLU A O 1
ATOM 1247 N N . MET A 1 155 ? 15.882 -4.173 -2.473 1.00 80.44 155 MET A N 1
ATOM 1248 C CA . MET A 1 155 ? 15.431 -3.360 -3.603 1.00 80.44 155 MET A CA 1
ATOM 1249 C C . MET A 1 155 ? 16.619 -2.812 -4.419 1.00 80.44 155 MET A C 1
ATOM 1251 O O . MET A 1 155 ? 17.664 -2.431 -3.875 1.00 80.44 155 MET A O 1
ATOM 1255 N N . LYS A 1 156 ? 16.480 -2.784 -5.748 1.00 87.81 156 LYS A N 1
ATOM 1256 C CA . LYS A 1 156 ? 17.537 -2.354 -6.678 1.00 87.81 156 LYS A CA 1
ATOM 1257 C C . LYS A 1 156 ? 17.027 -1.330 -7.667 1.00 87.81 156 LYS A C 1
ATOM 1259 O O . LYS A 1 156 ? 15.846 -1.261 -7.981 1.00 87.81 156 LYS A O 1
ATOM 1264 N N . ASP A 1 157 ? 17.952 -0.529 -8.174 1.00 92.25 157 ASP A N 1
ATOM 1265 C CA . ASP A 1 157 ? 17.666 0.350 -9.296 1.00 92.25 157 ASP A CA 1
ATOM 1266 C C . ASP A 1 157 ? 17.421 -0.512 -10.545 1.00 92.25 157 ASP A C 1
ATOM 1268 O O . ASP A 1 157 ? 18.248 -1.364 -10.889 1.00 92.25 157 ASP A O 1
ATOM 1272 N N . GLY A 1 158 ? 16.263 -0.327 -11.184 1.00 88.31 158 GLY A N 1
ATOM 1273 C CA . GLY A 1 158 ? 15.827 -1.169 -12.299 1.00 88.31 158 GLY A CA 1
ATOM 1274 C C . GLY A 1 158 ? 16.732 -1.074 -13.526 1.00 88.31 158 GLY A C 1
ATOM 1275 O O . GLY A 1 158 ? 16.932 -2.079 -14.207 1.00 88.31 158 GLY A O 1
ATOM 1276 N N . TYR A 1 159 ? 17.349 0.089 -13.768 1.00 89.56 159 TYR A N 1
ATOM 1277 C CA . TYR A 1 159 ? 18.278 0.268 -14.881 1.00 89.56 159 TYR A CA 1
ATOM 1278 C C . TYR A 1 159 ? 19.530 -0.589 -14.673 1.00 89.56 159 TYR A C 1
ATOM 1280 O O . TYR A 1 159 ? 19.885 -1.397 -15.532 1.00 89.56 159 TYR A O 1
ATOM 1288 N N . TRP A 1 160 ? 20.165 -0.482 -13.502 1.00 91.00 160 TRP A N 1
ATOM 1289 C CA . TRP A 1 160 ? 21.359 -1.274 -13.187 1.00 91.00 160 TRP A CA 1
ATOM 1290 C C . TRP A 1 160 ? 21.066 -2.773 -13.099 1.00 91.00 160 TRP A C 1
ATOM 1292 O O . TRP A 1 160 ? 21.881 -3.585 -13.536 1.00 91.00 160 TRP A O 1
ATOM 1302 N N . LEU A 1 161 ? 19.900 -3.152 -12.566 1.00 90.88 161 LEU A N 1
ATOM 1303 C CA . LEU A 1 161 ? 19.489 -4.552 -12.513 1.00 90.88 161 LEU A CA 1
ATOM 1304 C C . LEU A 1 161 ? 19.304 -5.133 -13.922 1.00 90.88 161 LEU A C 1
ATOM 1306 O O . LEU A 1 161 ? 19.787 -6.230 -14.191 1.00 90.88 161 LEU A O 1
ATOM 1310 N N . GLY A 1 162 ? 18.685 -4.378 -14.834 1.00 90.44 162 GLY A N 1
ATOM 1311 C CA . GLY A 1 162 ? 18.520 -4.780 -16.231 1.00 90.44 162 GLY A CA 1
ATOM 1312 C C . GLY A 1 162 ? 19.854 -4.930 -16.964 1.00 90.44 162 GLY A C 1
ATOM 1313 O O . GLY A 1 162 ? 20.041 -5.896 -17.694 1.00 90.44 162 GLY A O 1
ATOM 1314 N N . GLN A 1 163 ? 20.823 -4.042 -16.714 1.00 91.81 163 GLN A N 1
ATOM 1315 C CA . GLN A 1 163 ? 22.173 -4.157 -17.289 1.00 91.81 163 GLN A CA 1
ATOM 1316 C C . GLN A 1 163 ? 22.906 -5.428 -16.830 1.00 91.81 163 GLN A C 1
ATOM 1318 O O . GLN A 1 163 ? 23.594 -6.065 -17.624 1.00 91.81 163 GLN A O 1
ATOM 1323 N N . ASN A 1 164 ? 22.735 -5.826 -15.566 1.00 92.06 164 ASN A N 1
ATOM 1324 C CA . ASN A 1 164 ? 23.325 -7.061 -15.038 1.00 92.06 164 ASN A CA 1
ATOM 1325 C C . ASN A 1 164 ? 22.627 -8.328 -15.564 1.00 92.06 164 ASN A C 1
ATOM 1327 O O . ASN A 1 164 ? 23.226 -9.405 -15.567 1.00 92.06 164 ASN A O 1
ATOM 1331 N N . HIS A 1 165 ? 21.374 -8.207 -16.014 1.00 91.19 165 HIS A N 1
ATOM 1332 C CA . HIS A 1 165 ? 20.541 -9.310 -16.492 1.00 91.19 165 HIS A CA 1
ATOM 1333 C C . HIS A 1 165 ? 19.851 -8.960 -17.828 1.00 91.19 165 HIS A C 1
ATOM 1335 O O . HIS A 1 165 ? 18.623 -8.937 -17.898 1.00 91.19 165 HIS A O 1
ATOM 1341 N N . PRO A 1 166 ? 20.611 -8.731 -18.919 1.00 89.62 166 PRO A N 1
ATOM 1342 C CA . PRO A 1 166 ? 20.104 -8.103 -20.148 1.00 89.62 166 PRO A CA 1
ATOM 1343 C C . PRO A 1 166 ? 19.042 -8.918 -20.900 1.00 89.62 166 PRO A C 1
ATOM 1345 O O . PRO A 1 166 ? 18.312 -8.372 -21.720 1.00 89.62 166 PRO A O 1
ATOM 1348 N N . ASN A 1 167 ? 18.936 -10.218 -20.615 1.00 91.06 167 ASN A N 1
ATOM 1349 C CA . ASN A 1 167 ? 17.969 -11.124 -21.243 1.00 91.06 167 ASN A CA 1
ATOM 1350 C C . ASN A 1 167 ? 16.757 -11.425 -20.347 1.00 91.06 167 ASN A C 1
ATOM 1352 O O . ASN A 1 167 ? 15.987 -12.336 -20.648 1.00 91.06 167 ASN A O 1
ATOM 1356 N N . VAL A 1 168 ? 16.607 -10.715 -19.227 1.00 90.94 168 VAL A N 1
ATOM 1357 C CA . VAL A 1 168 ? 15.528 -10.937 -18.264 1.00 90.94 168 VAL A CA 1
ATOM 1358 C C . VAL A 1 168 ? 14.613 -9.723 -18.248 1.00 90.94 168 VAL A C 1
ATOM 1360 O O . VAL A 1 168 ? 15.042 -8.606 -17.965 1.00 90.94 168 VAL A O 1
ATOM 1363 N N . TYR A 1 169 ? 13.330 -9.943 -18.525 1.00 88.94 169 TYR A N 1
ATOM 1364 C CA . TYR A 1 169 ? 12.333 -8.892 -18.399 1.00 88.94 169 TYR A CA 1
ATOM 1365 C C . TYR A 1 169 ? 11.947 -8.701 -16.929 1.00 88.94 169 TYR A C 1
ATOM 1367 O O . TYR A 1 169 ? 11.440 -9.615 -16.286 1.00 88.94 169 TYR A O 1
ATOM 1375 N N . LEU A 1 170 ? 12.186 -7.503 -16.393 1.00 88.75 170 LEU A N 1
ATOM 1376 C CA . LEU A 1 170 ? 11.959 -7.212 -14.973 1.00 88.75 170 LEU A CA 1
ATOM 1377 C C . LEU A 1 170 ? 10.479 -6.960 -14.629 1.00 88.75 170 LEU A C 1
ATOM 1379 O O . LEU A 1 170 ? 10.105 -7.055 -13.461 1.00 88.75 170 LEU A O 1
ATOM 1383 N N . GLY A 1 171 ? 9.658 -6.613 -15.627 1.00 83.81 171 GLY A N 1
ATOM 1384 C CA . GLY A 1 171 ? 8.305 -6.075 -15.439 1.00 83.81 171 GLY A CA 1
ATOM 1385 C C . GLY A 1 171 ? 7.186 -7.112 -15.338 1.00 83.81 171 GLY A C 1
ATOM 1386 O O . GLY A 1 171 ? 6.050 -6.757 -15.074 1.00 83.81 171 GLY A O 1
ATOM 1387 N N . GLU A 1 172 ? 7.468 -8.407 -15.506 1.00 81.94 172 GLU A N 1
ATOM 1388 C CA . GLU A 1 172 ? 6.409 -9.432 -15.572 1.00 81.94 172 GLU A CA 1
ATOM 1389 C C . GLU A 1 172 ? 5.514 -9.469 -14.318 1.00 81.94 172 GLU A C 1
ATOM 1391 O O . GLU A 1 172 ? 4.330 -9.789 -14.399 1.00 81.94 172 GLU A O 1
ATOM 1396 N N . ARG A 1 173 ? 6.080 -9.153 -13.147 1.00 76.75 173 ARG A N 1
ATOM 1397 C CA . ARG A 1 173 ? 5.396 -9.214 -11.843 1.00 76.75 173 ARG A CA 1
ATOM 1398 C C . ARG A 1 173 ? 5.572 -7.940 -11.020 1.00 76.75 173 ARG A C 1
ATOM 1400 O O . ARG A 1 173 ? 5.505 -8.006 -9.797 1.00 76.75 173 ARG A O 1
ATOM 1407 N N . GLN A 1 174 ? 5.885 -6.820 -11.666 1.00 82.06 174 GLN A N 1
ATOM 1408 C CA . GLN A 1 174 ? 5.982 -5.504 -11.033 1.00 82.06 174 GLN A CA 1
ATOM 1409 C C . GLN A 1 174 ? 6.004 -4.395 -12.083 1.00 82.06 174 GLN A C 1
ATOM 1411 O O . GLN A 1 174 ? 6.467 -4.600 -13.200 1.00 82.06 174 GLN A O 1
ATOM 1416 N N . ALA A 1 175 ? 5.588 -3.193 -11.697 1.00 87.00 175 ALA A N 1
ATOM 1417 C CA . ALA A 1 175 ? 5.754 -2.026 -12.551 1.00 87.00 175 ALA A CA 1
ATOM 1418 C C . ALA A 1 175 ? 7.234 -1.630 -12.693 1.00 87.00 175 ALA A C 1
ATOM 1420 O O . ALA A 1 175 ? 8.059 -1.885 -11.810 1.00 87.00 175 ALA A O 1
ATOM 1421 N N . LEU A 1 176 ? 7.548 -0.946 -13.790 1.00 90.38 176 LEU A N 1
ATOM 1422 C CA . LEU A 1 176 ? 8.843 -0.335 -14.068 1.00 90.38 176 LEU A CA 1
ATOM 1423 C C . LEU A 1 176 ? 8.710 1.192 -14.194 1.00 90.38 176 LEU A C 1
ATOM 1425 O O . LEU A 1 176 ? 7.613 1.741 -14.319 1.00 90.38 176 LEU A O 1
ATOM 1429 N N . ASN A 1 177 ? 9.830 1.917 -14.158 1.00 91.25 177 ASN A N 1
ATOM 1430 C CA . ASN A 1 177 ? 9.807 3.384 -14.264 1.00 91.25 177 ASN A CA 1
ATOM 1431 C C . ASN A 1 177 ? 9.218 3.859 -15.603 1.00 91.25 177 ASN A C 1
ATOM 1433 O O . ASN A 1 177 ? 8.578 4.914 -15.690 1.00 91.25 177 ASN A O 1
ATOM 1437 N N . GLU A 1 178 ? 9.401 3.061 -16.648 1.00 91.19 178 GLU A N 1
ATOM 1438 C CA . GLU A 1 178 ? 8.924 3.320 -17.998 1.00 91.19 178 GLU A CA 1
ATOM 1439 C C . GLU A 1 178 ? 7.391 3.299 -18.076 1.00 91.19 178 GLU A C 1
ATOM 1441 O O . GLU A 1 178 ? 6.822 3.995 -18.921 1.00 91.19 178 GLU A O 1
ATOM 1446 N N . ASP A 1 179 ? 6.711 2.572 -17.178 1.00 89.31 179 ASP A N 1
ATOM 1447 C CA . ASP A 1 179 ? 5.246 2.526 -17.114 1.00 89.31 179 ASP A CA 1
ATOM 1448 C C . ASP A 1 179 ? 4.656 3.893 -16.800 1.00 89.31 179 ASP A C 1
ATOM 1450 O O . ASP A 1 179 ? 3.736 4.346 -17.478 1.00 89.31 179 ASP A O 1
ATOM 1454 N N . PHE A 1 180 ? 5.245 4.591 -15.832 1.00 91.62 180 PHE A N 1
ATOM 1455 C CA . PHE A 1 180 ? 4.784 5.905 -15.390 1.00 91.62 180 PHE A CA 1
ATOM 1456 C C . PHE A 1 180 ? 5.253 7.039 -16.306 1.00 91.62 180 PHE A C 1
ATOM 1458 O O . PHE A 1 180 ? 4.621 8.097 -16.357 1.00 91.62 180 PHE A O 1
ATOM 1465 N N . THR A 1 181 ? 6.325 6.823 -17.069 1.00 92.62 181 THR A N 1
ATOM 1466 C CA . THR A 1 181 ? 6.845 7.818 -18.013 1.00 92.62 181 THR A CA 1
ATOM 1467 C C . THR A 1 181 ? 5.815 8.120 -19.105 1.00 92.62 181 THR A C 1
ATOM 1469 O O . THR A 1 181 ? 5.383 7.223 -19.832 1.00 92.62 181 THR A O 1
ATOM 1472 N N . ASN A 1 182 ? 5.429 9.398 -19.214 1.00 93.06 182 ASN A N 1
ATOM 1473 C CA . ASN A 1 182 ? 4.401 9.910 -20.133 1.00 93.06 182 ASN A CA 1
ATOM 1474 C C . ASN A 1 182 ? 3.027 9.223 -20.004 1.00 93.06 182 ASN A C 1
ATOM 1476 O O . ASN A 1 182 ? 2.247 9.223 -20.950 1.00 93.06 182 ASN A O 1
ATOM 1480 N N . SER A 1 183 ? 2.722 8.640 -18.841 1.00 93.25 183 SER A N 1
ATOM 1481 C CA . SER A 1 183 ? 1.426 7.992 -18.585 1.00 93.25 183 SER A CA 1
ATOM 1482 C C . SER A 1 183 ? 0.294 8.979 -18.281 1.00 93.25 183 SER A C 1
ATOM 1484 O O . SER A 1 183 ? -0.873 8.620 -18.384 1.00 93.25 183 SER A O 1
ATOM 1486 N N . GLY A 1 184 ? 0.634 10.207 -17.874 1.00 95.50 184 GLY A N 1
ATOM 1487 C CA . GLY A 1 184 ? -0.317 11.176 -17.321 1.00 95.50 184 GLY A CA 1
ATOM 1488 C C . GLY A 1 184 ? -0.623 10.977 -15.830 1.00 95.50 184 GLY A C 1
ATOM 1489 O O . GLY A 1 184 ? -1.325 11.800 -15.251 1.00 95.50 184 GLY A O 1
ATOM 1490 N N . PHE A 1 185 ? -0.067 9.940 -15.193 1.00 95.56 185 PHE A N 1
ATOM 1491 C CA . PHE A 1 185 ? -0.256 9.642 -13.773 1.00 95.56 185 PHE A CA 1
ATOM 1492 C C . PHE A 1 185 ? 1.026 9.859 -12.971 1.00 95.56 185 PHE A C 1
ATOM 1494 O O . PHE A 1 185 ? 2.138 9.627 -13.452 1.00 95.56 185 PHE A O 1
ATOM 1501 N N . ASP A 1 186 ? 0.861 10.268 -11.715 1.00 96.12 186 ASP A N 1
ATOM 1502 C CA . ASP A 1 186 ? 1.950 10.245 -10.749 1.00 96.12 186 ASP A CA 1
ATOM 1503 C C . ASP A 1 186 ? 2.125 8.827 -10.173 1.00 96.12 186 ASP A C 1
ATOM 1505 O O . ASP A 1 186 ? 1.205 8.005 -10.167 1.00 96.12 186 ASP A O 1
ATOM 1509 N N . ARG A 1 187 ? 3.312 8.573 -9.613 1.00 93.06 187 ARG A N 1
ATOM 1510 C CA . ARG A 1 187 ? 3.565 7.441 -8.711 1.00 93.06 187 ARG A CA 1
ATOM 1511 C C . ARG A 1 187 ? 2.999 7.785 -7.331 1.00 93.06 187 ARG A C 1
ATOM 1513 O O . ARG A 1 187 ? 3.686 8.428 -6.533 1.00 93.06 187 ARG A O 1
ATOM 1520 N N . GLY A 1 188 ? 1.738 7.435 -7.097 1.00 91.06 188 GLY A N 1
ATOM 1521 C CA . GLY A 1 188 ? 1.053 7.657 -5.825 1.00 91.06 188 GLY A CA 1
ATOM 1522 C C . GLY A 1 188 ? 1.452 6.603 -4.806 1.00 91.06 188 GLY A C 1
ATOM 1523 O O . GLY A 1 188 ? 1.238 5.419 -5.061 1.00 91.06 188 GLY A O 1
ATOM 1524 N N . HIS A 1 189 ? 2.049 7.007 -3.684 1.00 87.06 189 HIS A N 1
ATOM 1525 C CA . HIS A 1 189 ? 2.417 6.069 -2.621 1.00 87.06 189 HIS A CA 1
ATOM 1526 C C . HIS A 1 189 ? 1.161 5.512 -1.953 1.00 87.06 189 HIS A C 1
ATOM 1528 O O . HIS A 1 189 ? 0.232 6.258 -1.663 1.00 87.06 189 HIS A O 1
ATOM 1534 N N . LEU A 1 190 ? 1.156 4.211 -1.664 1.00 82.81 190 LEU A N 1
ATOM 1535 C CA . LEU A 1 190 ? 0.164 3.628 -0.763 1.00 82.81 190 LEU A CA 1
ATOM 1536 C C . LEU A 1 190 ? 0.655 3.692 0.677 1.00 82.81 190 LEU A C 1
ATOM 1538 O O . LEU A 1 190 ? -0.065 4.166 1.547 1.00 82.81 190 LEU A O 1
ATOM 1542 N N . ASN A 1 191 ? 1.892 3.263 0.928 1.00 83.12 191 ASN A N 1
ATOM 1543 C CA . ASN A 1 191 ? 2.574 3.487 2.195 1.00 83.12 191 ASN A CA 1
ATOM 1544 C C . ASN A 1 191 ? 3.435 4.767 2.108 1.00 83.12 191 ASN A C 1
ATOM 1546 O O . ASN A 1 191 ? 4.492 4.716 1.465 1.00 83.12 191 ASN A O 1
ATOM 1550 N N . PRO A 1 192 ? 3.017 5.903 2.702 1.00 83.25 192 PRO A N 1
ATOM 1551 C CA . PRO A 1 192 ? 3.683 7.189 2.512 1.00 83.25 192 PRO A CA 1
ATOM 1552 C C . PRO A 1 192 ? 5.000 7.265 3.278 1.00 83.25 192 PRO A C 1
ATOM 1554 O O . PRO A 1 192 ? 5.101 6.824 4.422 1.00 83.25 192 PRO A O 1
ATOM 1557 N N . ASN A 1 193 ? 6.005 7.900 2.681 1.00 80.06 193 ASN A N 1
ATOM 1558 C CA . ASN A 1 193 ? 7.313 8.092 3.307 1.00 80.06 193 ASN A CA 1
ATOM 1559 C C . ASN A 1 193 ? 7.253 8.925 4.606 1.00 80.06 193 ASN A C 1
ATOM 1561 O O . ASN A 1 193 ? 8.054 8.697 5.507 1.00 80.06 193 ASN A O 1
ATOM 1565 N N . GLU A 1 194 ? 6.315 9.872 4.715 1.00 80.31 194 GLU A N 1
ATOM 1566 C CA . GLU A 1 194 ? 6.151 10.750 5.885 1.00 80.31 194 GLU A CA 1
ATOM 1567 C C . GLU A 1 194 ? 5.745 9.989 7.156 1.00 80.31 194 GLU A C 1
ATOM 1569 O O . GLU A 1 194 ? 5.923 10.504 8.259 1.00 80.31 194 GLU A O 1
ATOM 1574 N N . HIS A 1 195 ? 5.261 8.751 7.010 1.00 77.38 195 HIS A N 1
ATOM 1575 C CA . HIS A 1 195 ? 4.820 7.891 8.108 1.00 77.38 195 HIS A CA 1
ATOM 1576 C C . HIS A 1 195 ? 5.919 6.942 8.614 1.00 77.38 195 HIS A C 1
ATOM 1578 O O . HIS A 1 195 ? 5.623 6.008 9.364 1.00 77.38 195 HIS A O 1
ATOM 1584 N N . HIS A 1 196 ? 7.177 7.155 8.203 1.00 77.31 196 HIS A N 1
ATOM 1585 C CA . HIS A 1 196 ? 8.323 6.333 8.596 1.00 77.31 196 HIS A CA 1
ATOM 1586 C C . HIS A 1 196 ? 9.536 7.183 8.967 1.00 77.31 196 HIS A C 1
ATOM 1588 O O . HIS A 1 196 ? 9.855 8.174 8.311 1.00 77.31 196 HIS A O 1
ATOM 1594 N N . ALA A 1 197 ? 10.280 6.737 9.978 1.00 72.94 197 ALA A N 1
ATOM 1595 C CA . ALA A 1 197 ? 11.600 7.278 10.284 1.00 72.94 197 ALA A CA 1
ATOM 1596 C C . ALA A 1 197 ? 12.676 6.734 9.320 1.00 72.94 197 ALA A C 1
ATOM 1598 O O . ALA A 1 197 ? 12.530 5.666 8.716 1.00 72.94 197 ALA A O 1
ATOM 1599 N N . VAL A 1 198 ? 13.803 7.439 9.202 1.00 68.50 198 VAL A N 1
ATOM 1600 C CA . VAL A 1 198 ? 14.997 6.943 8.494 1.00 68.50 198 VAL A CA 1
ATOM 1601 C C . VAL A 1 198 ? 15.550 5.694 9.204 1.00 68.50 198 VAL A C 1
ATOM 1603 O O . VAL A 1 198 ? 15.645 5.699 10.435 1.00 68.50 198 VAL A O 1
ATOM 1606 N N . PRO A 1 199 ? 15.965 4.630 8.478 1.00 67.06 199 PRO A N 1
ATOM 1607 C CA . PRO A 1 199 ? 16.045 4.499 7.015 1.00 67.06 199 PRO A CA 1
ATOM 1608 C C . PRO A 1 199 ? 14.789 3.911 6.352 1.00 67.06 199 PRO A C 1
ATOM 1610 O O . PRO A 1 199 ? 14.748 3.810 5.126 1.00 67.06 199 PRO A O 1
ATOM 1613 N N . SER A 1 200 ? 13.777 3.521 7.131 1.00 67.25 200 SER A N 1
ATOM 1614 C CA . SER A 1 200 ? 12.585 2.804 6.657 1.00 67.25 200 SER A CA 1
ATOM 1615 C C . SER A 1 200 ? 11.814 3.564 5.582 1.00 67.25 200 SER A C 1
ATOM 1617 O O . SER A 1 200 ? 11.260 2.942 4.680 1.00 67.25 200 SER A O 1
ATOM 1619 N N . HIS A 1 201 ? 11.838 4.898 5.605 1.00 73.06 201 HIS A N 1
ATOM 1620 C CA . HIS A 1 201 ? 11.157 5.678 4.577 1.00 73.06 201 HIS A CA 1
ATOM 1621 C C . HIS A 1 201 ? 11.734 5.481 3.161 1.00 73.06 201 HIS A C 1
ATOM 1623 O O . HIS A 1 201 ? 11.005 5.641 2.189 1.00 73.06 201 HIS A O 1
ATOM 1629 N N . ASN A 1 202 ? 12.995 5.053 3.007 1.00 74.38 202 ASN A N 1
ATOM 1630 C CA . ASN A 1 202 ? 13.612 4.847 1.692 1.00 74.38 202 ASN A CA 1
ATOM 1631 C C . ASN A 1 202 ? 13.040 3.594 1.035 1.00 74.38 202 ASN A C 1
ATOM 1633 O O . ASN A 1 202 ? 12.861 3.561 -0.177 1.00 74.38 202 ASN A O 1
ATOM 1637 N N . ALA A 1 203 ? 12.683 2.594 1.846 1.00 77.62 203 ALA A N 1
ATOM 1638 C CA . ALA A 1 203 ? 12.023 1.380 1.385 1.00 77.62 203 ALA A CA 1
ATOM 1639 C C . ALA A 1 203 ? 10.599 1.633 0.856 1.00 77.62 203 ALA A C 1
ATOM 1641 O O . ALA A 1 203 ? 10.022 0.751 0.235 1.00 77.62 203 ALA A O 1
ATOM 1642 N N . THR A 1 204 ? 10.029 2.828 1.066 1.00 75.44 204 THR A N 1
ATOM 1643 C CA . THR A 1 204 ? 8.728 3.195 0.480 1.00 75.44 204 THR A CA 1
ATOM 1644 C C . THR A 1 204 ? 8.825 3.571 -1.002 1.00 75.44 204 THR A C 1
ATOM 1646 O O . THR A 1 204 ? 7.808 3.551 -1.692 1.00 75.44 204 THR A O 1
ATOM 1649 N N . PHE A 1 205 ? 10.033 3.837 -1.517 1.00 84.62 205 PHE A N 1
ATOM 1650 C CA . PHE A 1 205 ? 10.288 4.226 -2.911 1.00 84.62 205 PHE A CA 1
ATOM 1651 C C . PHE A 1 205 ? 10.454 3.019 -3.846 1.00 84.62 205 PHE A C 1
ATOM 1653 O O . PHE A 1 205 ? 11.280 3.016 -4.763 1.00 84.62 205 PHE A O 1
ATOM 1660 N N . THR A 1 206 ? 9.661 1.976 -3.622 1.00 83.31 206 THR A N 1
ATOM 1661 C CA . THR A 1 206 ? 9.592 0.794 -4.481 1.00 83.31 206 THR A CA 1
ATOM 1662 C C . THR A 1 206 ? 8.350 0.872 -5.356 1.00 83.31 206 THR A C 1
ATOM 1664 O O . THR A 1 206 ? 7.295 1.354 -4.939 1.00 83.31 206 THR A O 1
ATOM 1667 N N . LEU A 1 207 ? 8.451 0.394 -6.595 1.00 83.31 207 LEU A N 1
ATOM 1668 C CA . LEU A 1 207 ? 7.325 0.431 -7.533 1.00 83.31 207 LEU A CA 1
ATOM 1669 C C . LEU A 1 207 ? 6.190 -0.537 -7.157 1.00 83.31 207 LEU A C 1
ATOM 1671 O O . LEU A 1 207 ? 5.088 -0.437 -7.684 1.00 83.31 207 LEU A O 1
ATOM 1675 N N . THR A 1 208 ? 6.436 -1.436 -6.206 1.00 79.19 208 THR A N 1
ATOM 1676 C CA . THR A 1 208 ? 5.419 -2.295 -5.589 1.00 79.19 208 THR A CA 1
ATOM 1677 C C . THR A 1 208 ? 4.554 -1.551 -4.576 1.00 79.19 208 THR A C 1
ATOM 1679 O O . THR A 1 208 ? 3.459 -2.010 -4.271 1.00 79.19 208 THR A O 1
ATOM 1682 N N . ASN A 1 209 ? 5.016 -0.401 -4.078 1.00 82.50 209 ASN A N 1
ATOM 1683 C CA . ASN A 1 209 ? 4.320 0.440 -3.106 1.00 82.50 209 ASN A CA 1
ATOM 1684 C C . ASN A 1 209 ? 3.589 1.638 -3.744 1.00 82.50 209 ASN A C 1
ATOM 1686 O O . ASN A 1 209 ? 3.141 2.548 -3.041 1.00 82.50 209 ASN A O 1
ATOM 1690 N N . VAL A 1 210 ? 3.465 1.672 -5.073 1.00 87.56 210 VAL A N 1
ATOM 1691 C CA . VAL A 1 210 ? 2.802 2.778 -5.770 1.00 87.56 210 VAL A CA 1
ATOM 1692 C C . VAL A 1 210 ? 1.732 2.315 -6.734 1.00 87.56 210 VAL A C 1
ATOM 1694 O O . VAL A 1 210 ? 1.788 1.221 -7.289 1.00 87.56 210 VAL A O 1
ATOM 1697 N N . VAL A 1 211 ? 0.777 3.205 -6.971 1.00 89.38 211 VAL A N 1
ATOM 1698 C CA . VAL A 1 211 ? -0.261 3.051 -7.990 1.00 89.38 211 VAL A CA 1
ATOM 1699 C C . VAL A 1 211 ? -0.288 4.273 -8.910 1.00 89.38 211 VAL A C 1
ATOM 1701 O O . VAL A 1 211 ? 0.151 5.354 -8.501 1.00 89.38 211 VAL A O 1
ATOM 1704 N N . PRO A 1 212 ? -0.804 4.146 -10.147 1.00 95.12 212 PRO A N 1
ATOM 1705 C CA . PRO A 1 212 ? -1.112 5.297 -10.986 1.00 95.12 212 PRO A CA 1
ATOM 1706 C C . PRO A 1 212 ? -2.154 6.174 -10.296 1.00 95.12 212 PRO A C 1
ATOM 1708 O O . PRO A 1 212 ? -3.329 5.816 -10.208 1.00 95.12 212 PRO A O 1
ATOM 1711 N N . GLN A 1 213 ? -1.725 7.323 -9.786 1.00 96.69 213 GLN A N 1
ATOM 1712 C CA . GLN A 1 213 ? -2.604 8.250 -9.087 1.00 96.69 213 GLN A CA 1
ATOM 1713 C C . GLN A 1 213 ? -2.767 9.529 -9.893 1.00 96.69 213 GLN A C 1
ATOM 1715 O O . GLN A 1 213 ? -1.804 10.054 -10.463 1.00 96.69 213 GLN A O 1
ATOM 1720 N N . ASN A 1 214 ? -3.999 10.029 -9.950 1.00 98.25 214 ASN A N 1
ATOM 1721 C CA . ASN A 1 214 ? -4.306 11.287 -10.600 1.00 98.25 214 ASN A CA 1
ATOM 1722 C C . ASN A 1 214 ? -3.424 12.410 -10.005 1.00 98.25 214 ASN A C 1
ATOM 1724 O O . ASN A 1 214 ? -3.425 12.588 -8.781 1.00 98.25 214 ASN A O 1
ATOM 1728 N N . PRO A 1 215 ? -2.683 13.179 -10.827 1.00 97.75 215 PRO A N 1
ATOM 1729 C CA . PRO A 1 215 ? -1.720 14.151 -10.315 1.00 97.75 215 PRO A CA 1
ATOM 1730 C C . PRO A 1 215 ? -2.328 15.246 -9.439 1.00 97.75 215 PRO A C 1
ATOM 1732 O O . PRO A 1 215 ? -1.698 15.682 -8.473 1.00 97.75 215 PRO A O 1
ATOM 1735 N N . LYS A 1 216 ? -3.546 15.702 -9.758 1.00 98.00 216 LYS A N 1
ATOM 1736 C CA . LYS A 1 216 ? -4.226 16.735 -8.977 1.00 98.00 216 LYS A CA 1
ATOM 1737 C C . LYS A 1 216 ? -4.659 16.192 -7.623 1.00 98.00 216 LYS A C 1
ATOM 1739 O O . LYS A 1 216 ? -4.433 16.875 -6.628 1.00 98.00 216 LYS A O 1
ATOM 1744 N N . LEU A 1 217 ? -5.200 14.973 -7.575 1.00 97.81 217 LEU A N 1
ATOM 1745 C CA . LEU A 1 217 ? -5.541 14.302 -6.319 1.00 97.81 217 LEU A CA 1
ATOM 1746 C C . LEU A 1 217 ? -4.301 14.073 -5.443 1.00 97.81 217 LEU A C 1
ATOM 1748 O O . LEU A 1 217 ? -4.288 14.482 -4.282 1.00 97.81 217 LEU A O 1
ATOM 1752 N N . ASN A 1 218 ? -3.257 13.467 -6.019 1.00 96.62 218 ASN A N 1
ATOM 1753 C CA . ASN A 1 218 ? -2.022 13.098 -5.324 1.00 96.62 218 ASN A CA 1
ATOM 1754 C C . ASN A 1 218 ? -1.335 14.311 -4.685 1.00 96.62 218 ASN A C 1
ATOM 1756 O O . ASN A 1 218 ? -0.923 14.262 -3.536 1.00 96.62 218 ASN A O 1
ATOM 1760 N N . LYS A 1 219 ? -1.232 15.435 -5.405 1.00 95.19 219 LYS A N 1
ATOM 1761 C CA . LYS A 1 219 ? -0.490 16.620 -4.934 1.00 95.19 219 LYS A CA 1
ATOM 1762 C C . LYS A 1 219 ? -1.286 17.509 -3.974 1.00 95.19 219 LYS A C 1
ATOM 1764 O O . LYS A 1 219 ? -0.681 18.325 -3.272 1.00 95.19 219 LYS A O 1
ATOM 1769 N N . ASN A 1 220 ? -2.612 17.363 -3.942 1.00 96.12 220 ASN A N 1
ATOM 1770 C CA . ASN A 1 220 ? -3.506 18.246 -3.197 1.00 96.12 220 ASN A CA 1
ATOM 1771 C C . ASN A 1 220 ? -4.297 17.495 -2.119 1.00 96.12 220 ASN A C 1
ATOM 1773 O O . ASN A 1 220 ? -3.767 17.297 -1.030 1.00 96.12 220 ASN A O 1
ATOM 1777 N N . ALA A 1 221 ? -5.555 17.118 -2.373 1.00 96.56 221 ALA A N 1
ATOM 1778 C CA . ALA A 1 221 ? -6.462 16.662 -1.319 1.00 96.56 221 ALA A CA 1
ATOM 1779 C C . ALA A 1 221 ? -5.983 15.370 -0.649 1.00 96.56 221 ALA A C 1
ATOM 1781 O O . ALA A 1 221 ? -6.069 15.264 0.572 1.00 96.56 221 ALA A O 1
ATOM 1782 N N . TRP A 1 222 ? -5.419 14.430 -1.417 1.00 95.38 222 TRP A N 1
ATOM 1783 C CA . TRP A 1 222 ? -4.872 13.199 -0.848 1.00 95.38 222 TRP A CA 1
ATOM 1784 C C . TRP A 1 222 ? -3.633 13.469 0.012 1.00 95.38 222 TRP A C 1
ATOM 1786 O O . TRP A 1 222 ? -3.588 13.027 1.153 1.00 95.38 222 TRP A O 1
ATOM 1796 N N . ARG A 1 223 ? -2.691 14.295 -0.467 1.00 92.31 223 ARG A N 1
ATOM 1797 C CA . ARG A 1 223 ? -1.524 14.720 0.326 1.00 92.31 223 ARG A CA 1
ATOM 1798 C C . ARG A 1 223 ? -1.925 15.397 1.634 1.00 92.31 223 ARG A C 1
ATOM 1800 O O . ARG A 1 223 ? -1.335 15.126 2.671 1.00 92.31 223 ARG A O 1
ATOM 1807 N N . ILE A 1 224 ? -2.915 16.292 1.590 1.00 91.12 224 ILE A N 1
ATOM 1808 C CA . ILE A 1 224 ? -3.416 16.976 2.791 1.00 91.12 224 ILE A CA 1
ATOM 1809 C C . ILE A 1 224 ? -3.994 15.955 3.775 1.00 91.12 224 ILE A C 1
ATOM 1811 O O . ILE A 1 224 ? -3.693 16.026 4.963 1.00 91.12 224 ILE A O 1
ATOM 1815 N N . HIS A 1 225 ? -4.779 14.993 3.287 1.00 90.94 225 HIS A N 1
ATOM 1816 C CA . HIS A 1 225 ? -5.324 13.912 4.108 1.00 90.94 225 HIS A CA 1
ATOM 1817 C C . HIS A 1 225 ? -4.232 13.047 4.753 1.00 90.94 225 HIS A C 1
ATOM 1819 O O . HIS A 1 225 ? -4.288 12.771 5.949 1.00 90.94 225 HIS A O 1
ATOM 1825 N N . GLU A 1 226 ? -3.201 12.662 4.002 1.00 88.50 226 GLU A N 1
ATOM 1826 C CA . GLU A 1 226 ? -2.055 11.926 4.550 1.00 88.50 226 GLU A CA 1
ATOM 1827 C C . GLU A 1 226 ? -1.355 12.730 5.657 1.00 88.50 226 GLU A C 1
ATOM 1829 O O . GLU A 1 226 ? -1.124 12.213 6.751 1.00 88.50 226 GLU A O 1
ATOM 1834 N N . SER A 1 227 ? -1.118 14.028 5.440 1.00 84.44 227 SER A N 1
ATOM 1835 C CA . SER A 1 227 ? -0.512 14.899 6.452 1.00 84.44 227 SER A CA 1
ATOM 1836 C C . SER A 1 227 ? -1.384 15.084 7.707 1.00 84.44 227 SER A C 1
ATOM 1838 O O . SER A 1 227 ? -0.837 15.286 8.791 1.00 84.44 227 SER A O 1
ATOM 1840 N N . GLN A 1 228 ? -2.714 14.952 7.626 1.00 82.88 228 GLN A N 1
ATOM 1841 C CA . GLN A 1 228 ? -3.589 15.031 8.807 1.00 82.88 228 GLN A CA 1
ATOM 1842 C C . GLN A 1 228 ? -3.335 13.897 9.810 1.00 82.88 228 GLN A C 1
ATOM 1844 O O . GLN A 1 228 ? -3.446 14.121 11.015 1.00 82.88 228 GLN A O 1
ATOM 1849 N N . LEU A 1 229 ? -2.935 12.700 9.362 1.00 73.06 229 LEU A N 1
ATOM 1850 C CA . 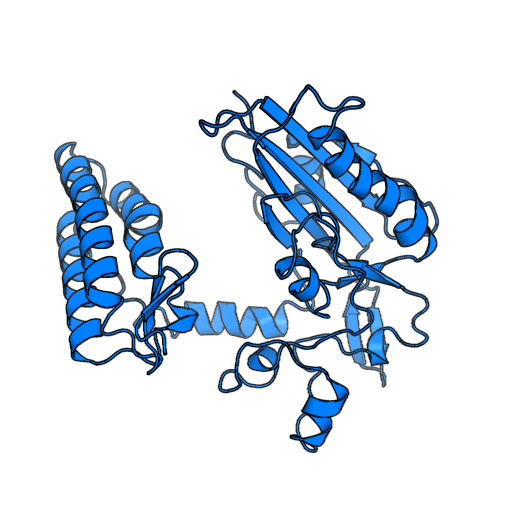LEU A 1 229 ? -2.523 11.621 10.275 1.00 73.06 229 LEU A CA 1
ATOM 1851 C C . LEU A 1 229 ? -1.273 12.001 11.080 1.00 73.06 229 LEU A C 1
ATOM 1853 O O . LEU A 1 229 ? -1.168 11.669 12.266 1.00 73.06 229 LEU A O 1
ATOM 1857 N N . THR A 1 230 ? -0.360 12.745 10.455 1.00 74.06 230 THR A N 1
ATOM 1858 C CA . THR A 1 230 ? 0.808 13.334 11.119 1.00 74.06 230 THR A CA 1
ATOM 1859 C C . THR A 1 230 ? 0.389 14.409 12.122 1.00 74.06 230 THR A C 1
ATOM 1861 O O . THR A 1 230 ? 0.854 14.404 13.263 1.00 74.06 230 THR A O 1
ATOM 1864 N N . GLU A 1 231 ? -0.551 15.284 11.756 1.00 68.50 231 GLU A N 1
ATOM 1865 C CA . GLU A 1 231 ? -1.095 16.299 12.667 1.00 68.50 231 GLU A CA 1
ATOM 1866 C C . GLU A 1 231 ? -1.858 15.692 13.854 1.00 68.50 231 GLU A C 1
ATOM 1868 O O . GLU A 1 231 ? -1.741 16.198 14.968 1.00 68.50 231 GLU A O 1
ATOM 1873 N N . LEU A 1 232 ? -2.585 14.583 13.673 1.00 60.03 232 LEU A N 1
ATOM 1874 C CA . LEU A 1 232 ? -3.259 13.867 14.764 1.00 60.03 232 LEU A CA 1
ATOM 1875 C C . LEU A 1 232 ? -2.276 13.330 15.814 1.00 60.03 232 LEU A C 1
ATOM 1877 O O . LEU A 1 232 ? -2.620 13.289 16.997 1.00 60.03 232 LEU A O 1
ATOM 1881 N N . HIS A 1 233 ? -1.062 12.947 15.405 1.00 55.38 233 HIS A N 1
ATOM 1882 C CA . HIS A 1 233 ? -0.009 12.521 16.331 1.00 55.38 233 HIS A CA 1
ATOM 1883 C C . HIS A 1 233 ? 0.651 13.697 17.066 1.00 55.38 233 HIS A C 1
ATOM 1885 O O . HIS A 1 233 ? 1.076 13.524 18.205 1.00 55.38 233 HIS A O 1
ATOM 1891 N N . VAL A 1 234 ? 0.723 14.882 16.445 1.00 57.56 234 VAL A N 1
ATOM 1892 C CA . VAL A 1 234 ? 1.485 16.046 16.956 1.00 57.56 234 VAL A CA 1
ATOM 1893 C C . VAL A 1 234 ? 0.593 17.152 17.558 1.00 57.56 234 VAL A C 1
ATOM 1895 O O . VAL A 1 234 ? 1.099 18.068 18.197 1.00 57.56 234 VAL A O 1
ATOM 1898 N N . ALA A 1 235 ? -0.726 17.071 17.366 1.00 49.47 235 ALA A N 1
ATOM 1899 C CA . ALA A 1 235 ? -1.792 17.934 17.883 1.00 49.47 235 ALA A CA 1
ATOM 1900 C C . ALA A 1 235 ? -1.367 19.356 18.306 1.00 49.47 235 ALA A C 1
ATOM 1902 O O . ALA A 1 235 ? -1.290 19.632 19.495 1.00 49.47 235 ALA A O 1
ATOM 1903 N N . LEU A 1 236 ? -1.163 20.268 17.342 1.00 47.84 236 LEU A N 1
ATOM 1904 C CA . LEU A 1 236 ? -1.146 21.739 17.517 1.00 47.84 236 LEU A CA 1
ATOM 1905 C C . LEU A 1 236 ? -0.468 22.273 18.809 1.00 47.84 236 LEU A C 1
ATOM 1907 O O . LEU A 1 236 ? -0.914 23.261 19.392 1.00 47.84 236 LEU A O 1
ATOM 1911 N N . GLY A 1 237 ? 0.609 21.627 19.265 1.00 45.56 237 GLY A N 1
ATOM 1912 C CA . GLY A 1 237 ? 1.345 21.992 20.474 1.00 45.56 237 GLY A CA 1
ATOM 1913 C C . GLY A 1 237 ? 2.174 20.823 21.007 1.00 45.56 237 GLY A C 1
ATOM 1914 O O . GLY A 1 237 ? 1.681 19.710 21.137 1.00 45.56 237 GLY A O 1
ATOM 1915 N N . TRP A 1 238 ? 3.437 21.078 21.359 1.00 48.56 238 TRP A N 1
ATOM 1916 C CA . TRP A 1 238 ? 4.454 20.080 21.748 1.00 48.56 238 TRP A CA 1
ATOM 1917 C C . TRP A 1 238 ? 4.173 19.272 23.038 1.00 48.56 238 TRP A C 1
ATOM 1919 O O . TRP A 1 238 ? 5.083 18.639 23.563 1.00 48.56 238 TRP A O 1
ATOM 1929 N N . PHE A 1 239 ? 2.952 19.297 23.580 1.00 45.84 239 PHE A N 1
ATOM 1930 C CA . PHE A 1 239 ? 2.646 18.788 24.922 1.00 45.84 239 PHE A CA 1
ATOM 1931 C C . PHE A 1 239 ? 1.571 17.692 24.991 1.00 45.84 239 PHE A C 1
ATOM 1933 O O . PHE A 1 239 ? 1.372 17.144 26.073 1.00 45.84 239 PHE A O 1
ATOM 1940 N N . LEU A 1 240 ? 0.886 17.336 23.895 1.00 49.72 240 LEU A N 1
ATOM 1941 C CA . LEU A 1 240 ? -0.180 16.322 23.925 1.00 49.72 240 LEU A CA 1
ATOM 1942 C C . LEU A 1 240 ? -0.028 15.280 22.804 1.00 49.72 240 LEU A C 1
ATOM 1944 O O . LEU A 1 240 ? -0.487 15.493 21.685 1.00 49.72 240 LEU A O 1
ATOM 1948 N N . GLU A 1 241 ? 0.533 14.110 23.126 1.00 60.62 241 GLU A N 1
ATOM 1949 C CA . GLU A 1 241 ? 0.393 12.909 22.291 1.00 60.62 241 GLU A CA 1
ATOM 1950 C C . GLU A 1 241 ? -1.053 12.399 22.395 1.00 60.62 241 GLU A C 1
ATOM 1952 O O . GLU A 1 241 ? -1.407 11.663 23.318 1.00 60.62 241 GLU A O 1
ATOM 1957 N N . LYS A 1 242 ? -1.923 12.793 21.456 1.00 69.44 242 LYS A N 1
ATOM 1958 C CA . LYS A 1 242 ? -3.287 12.231 21.374 1.00 69.44 242 LYS A CA 1
ATOM 1959 C C . LYS A 1 242 ? -3.283 10.774 20.918 1.00 69.44 242 LYS A C 1
ATOM 1961 O O . LYS A 1 242 ? -4.241 10.050 21.180 1.00 69.44 242 LYS A O 1
ATOM 1966 N N . CYS A 1 243 ? -2.217 10.367 20.230 1.00 78.06 243 CYS A N 1
ATOM 1967 C CA . CYS A 1 243 ? -2.072 9.038 19.676 1.00 78.06 243 CYS A CA 1
ATOM 1968 C C . CYS A 1 243 ? -0.648 8.487 19.842 1.00 78.06 243 CYS A C 1
ATOM 1970 O O . CYS A 1 243 ? 0.182 8.693 18.962 1.00 78.06 243 CYS A O 1
ATOM 1972 N N . PRO A 1 244 ? -0.341 7.789 20.952 1.00 77.88 244 PRO A N 1
ATOM 1973 C CA . PRO A 1 244 ? 1.001 7.245 21.184 1.00 77.88 244 PRO A CA 1
ATOM 1974 C C . PRO A 1 244 ? 1.405 6.177 20.160 1.00 77.88 244 PRO A C 1
ATOM 1976 O O . PRO A 1 244 ? 2.569 6.063 19.778 1.00 77.88 244 PRO A O 1
ATOM 1979 N N . LYS A 1 245 ? 0.438 5.364 19.719 1.00 82.56 245 LYS A N 1
ATOM 1980 C CA . LYS A 1 245 ? 0.625 4.329 18.701 1.00 82.56 245 LYS A CA 1
ATOM 1981 C C . LYS A 1 245 ? -0.548 4.356 17.730 1.00 82.56 245 LYS A C 1
ATOM 1983 O O . LYS A 1 245 ? -1.690 4.240 18.163 1.00 82.56 245 LYS A O 1
ATOM 1988 N N . ALA A 1 246 ? -0.274 4.414 16.428 1.00 83.25 246 ALA A N 1
ATOM 1989 C CA . ALA A 1 246 ? -1.286 4.183 15.403 1.00 83.25 246 ALA A CA 1
ATOM 1990 C C . ALA A 1 246 ? -0.886 3.068 14.444 1.00 83.25 246 ALA A C 1
ATOM 1992 O O . ALA A 1 246 ? 0.262 2.972 14.005 1.00 83.25 246 ALA A O 1
ATOM 1993 N N . TYR A 1 247 ? -1.876 2.264 14.082 1.00 81.31 247 TYR A N 1
ATOM 1994 C CA . TYR A 1 247 ? -1.801 1.291 13.006 1.00 81.31 247 TYR A CA 1
ATOM 1995 C C . TYR A 1 247 ? -2.622 1.804 11.838 1.00 81.31 247 TYR A C 1
ATOM 1997 O O . TYR A 1 247 ? -3.740 2.276 12.036 1.00 81.31 247 TYR A O 1
ATOM 2005 N N . VAL A 1 248 ? -2.072 1.714 10.635 1.00 81.25 248 VAL A N 1
ATOM 2006 C CA . VAL A 1 248 ? -2.692 2.231 9.420 1.00 81.25 248 VAL A CA 1
ATOM 2007 C C . VAL A 1 248 ? -2.809 1.105 8.406 1.00 81.25 248 VAL A C 1
ATOM 2009 O O . VAL A 1 248 ? -1.866 0.341 8.188 1.00 81.25 248 VAL A O 1
ATOM 2012 N N . LEU A 1 249 ? -3.984 1.020 7.796 1.00 83.06 249 LEU A N 1
ATOM 2013 C CA . LEU A 1 249 ? -4.270 0.228 6.616 1.00 83.06 249 LEU A CA 1
ATOM 2014 C C . LEU A 1 249 ? -4.457 1.180 5.445 1.00 83.06 249 LEU A C 1
ATOM 2016 O O . LEU A 1 249 ? -5.075 2.232 5.579 1.00 83.06 249 LEU A O 1
ATOM 2020 N N . VAL A 1 250 ? -3.931 0.809 4.295 1.00 84.00 250 VAL A N 1
ATOM 2021 C CA . VAL A 1 250 ? -4.063 1.566 3.049 1.00 84.00 250 VAL A CA 1
ATOM 2022 C C . VAL A 1 250 ? -4.380 0.592 1.943 1.00 84.00 250 VAL A C 1
ATOM 2024 O O . VAL A 1 250 ? -3.936 -0.553 1.998 1.00 84.00 250 VAL A O 1
ATOM 2027 N N . GLY A 1 251 ? -5.092 1.033 0.920 1.00 86.25 251 GLY A N 1
ATOM 2028 C CA . GLY A 1 251 ? -5.325 0.196 -0.237 1.00 86.25 251 GLY A CA 1
ATOM 2029 C C . GLY A 1 251 ? -6.025 0.907 -1.373 1.00 86.25 251 GLY A C 1
ATOM 2030 O O . GLY A 1 251 ? -6.255 2.116 -1.354 1.00 86.25 251 GLY A O 1
ATOM 2031 N N . THR A 1 252 ? -6.341 0.121 -2.394 1.00 87.25 252 THR A N 1
ATOM 2032 C CA . THR A 1 252 ? -7.030 0.598 -3.592 1.00 87.25 252 THR A CA 1
ATOM 2033 C C . THR A 1 252 ? -8.145 -0.341 -4.008 1.00 87.25 252 THR A C 1
ATOM 2035 O O . THR A 1 252 ? -8.152 -1.522 -3.653 1.00 87.25 252 THR A O 1
ATOM 2038 N N . ILE A 1 253 ? -9.085 0.196 -4.779 1.00 86.56 253 ILE A N 1
ATOM 2039 C CA . ILE A 1 253 ? -10.054 -0.595 -5.530 1.00 86.56 253 ILE A CA 1
ATOM 2040 C C . ILE A 1 253 ? -9.611 -0.544 -6.995 1.00 86.56 253 ILE A C 1
ATOM 2042 O O . ILE A 1 253 ? -9.620 0.546 -7.579 1.00 86.56 253 ILE A O 1
ATOM 2046 N N . PRO A 1 254 ? -9.178 -1.677 -7.576 1.00 85.69 254 PRO A N 1
ATOM 2047 C CA . PRO A 1 254 ? -8.719 -1.707 -8.956 1.00 85.69 254 PRO A CA 1
ATOM 2048 C C . PRO A 1 254 ? -9.872 -1.399 -9.912 1.00 85.69 254 PRO A C 1
ATOM 2050 O O . PRO A 1 254 ? -11.011 -1.791 -9.661 1.00 85.69 254 PRO A O 1
ATOM 2053 N N . SER A 1 255 ? -9.567 -0.728 -11.021 1.00 84.44 255 SER A N 1
ATOM 2054 C CA . SER A 1 255 ? -10.543 -0.528 -12.092 1.00 84.44 255 SER A CA 1
ATOM 2055 C C . SER A 1 255 ? -10.704 -1.805 -12.909 1.00 84.44 255 SER A C 1
ATOM 2057 O O . SER A 1 255 ? -9.729 -2.526 -13.135 1.00 84.44 255 SER A O 1
ATOM 2059 N N . ALA A 1 256 ? -11.908 -2.079 -13.409 1.00 84.44 256 ALA A N 1
ATOM 2060 C CA . ALA A 1 256 ? -12.124 -3.201 -14.323 1.00 84.44 256 ALA A CA 1
ATOM 2061 C C . ALA A 1 256 ? -11.365 -2.996 -15.651 1.00 84.44 256 ALA A C 1
ATOM 2063 O O . ALA A 1 256 ? -10.713 -3.909 -16.168 1.00 84.44 256 ALA A O 1
ATOM 2064 N N . ASP A 1 257 ? -11.379 -1.762 -16.163 1.00 85.88 257 ASP A N 1
ATOM 2065 C CA . ASP A 1 257 ? -11.008 -1.479 -17.551 1.00 85.88 257 ASP A CA 1
ATOM 2066 C C . ASP A 1 257 ? -9.913 -0.424 -17.718 1.00 85.88 257 ASP A C 1
ATOM 2068 O O . ASP A 1 257 ? -9.362 -0.301 -18.815 1.00 85.88 257 ASP A O 1
ATOM 2072 N N . SER A 1 258 ? -9.531 0.284 -16.651 1.00 88.31 258 SER A N 1
ATOM 2073 C CA . SER A 1 258 ? -8.507 1.330 -16.715 1.00 88.31 258 SER A CA 1
ATOM 2074 C C . SER A 1 258 ? -7.101 0.790 -16.440 1.00 88.31 258 SER A C 1
ATOM 2076 O O . SER A 1 258 ? -6.812 0.254 -15.369 1.00 88.31 258 SER A O 1
ATOM 2078 N N . TRP A 1 259 ? -6.212 0.925 -17.426 1.00 90.25 259 TRP A N 1
ATOM 2079 C CA . TRP A 1 259 ? -4.860 0.367 -17.394 1.00 90.25 259 TRP A CA 1
ATOM 2080 C C . TRP A 1 259 ? -3.863 1.283 -18.100 1.00 90.25 259 TRP A C 1
ATOM 2082 O O . TRP A 1 259 ? -4.152 1.831 -19.163 1.00 90.25 259 TRP A O 1
ATOM 2092 N N . ILE A 1 260 ? -2.645 1.361 -17.571 1.00 86.31 260 ILE A N 1
ATOM 2093 C CA . ILE A 1 260 ? -1.483 1.785 -18.346 1.00 86.31 260 ILE A CA 1
ATOM 2094 C C . ILE A 1 260 ? -1.154 0.651 -19.317 1.00 86.31 260 ILE A C 1
ATOM 2096 O O . ILE A 1 260 ? -0.845 -0.474 -18.911 1.00 86.31 260 ILE A O 1
ATOM 2100 N N . VAL A 1 261 ? -1.237 0.958 -20.610 1.00 86.19 261 VAL A N 1
ATOM 2101 C CA . VAL A 1 261 ? -0.956 0.016 -21.694 1.00 86.19 261 VAL A CA 1
ATOM 2102 C C . VAL A 1 261 ? 0.402 0.340 -22.305 1.00 86.19 261 VAL A C 1
ATOM 2104 O O . VAL A 1 261 ? 0.648 1.468 -22.735 1.00 86.19 261 VAL A O 1
ATOM 2107 N N . LYS A 1 262 ? 1.282 -0.659 -22.380 1.00 78.94 262 LYS A N 1
ATOM 2108 C CA . LYS A 1 262 ? 2.583 -0.569 -23.054 1.00 78.94 262 LYS A CA 1
ATOM 2109 C C . LYS A 1 262 ? 2.675 -1.673 -24.095 1.00 78.94 262 LYS A C 1
ATOM 2111 O O . LYS A 1 262 ? 2.379 -2.822 -23.797 1.00 78.94 262 LYS A O 1
ATOM 2116 N N . ASN A 1 263 ? 3.061 -1.328 -25.324 1.00 82.44 263 ASN A N 1
ATOM 2117 C CA . ASN A 1 263 ? 3.176 -2.284 -26.436 1.00 82.44 263 ASN A CA 1
ATOM 2118 C C . ASN A 1 263 ? 1.915 -3.155 -26.626 1.00 82.44 263 ASN A C 1
ATOM 2120 O O . ASN A 1 263 ? 2.016 -4.355 -26.856 1.00 82.44 263 ASN A O 1
ATOM 2124 N N . ASN A 1 264 ? 0.727 -2.551 -26.503 1.00 81.81 264 ASN A N 1
ATOM 2125 C CA . ASN A 1 264 ? -0.580 -3.225 -26.549 1.00 81.81 264 ASN A CA 1
ATOM 2126 C C . ASN A 1 264 ? -0.833 -4.263 -25.437 1.00 81.81 264 ASN A C 1
ATOM 2128 O O . ASN A 1 264 ? -1.764 -5.059 -25.543 1.00 81.81 264 ASN A O 1
ATOM 2132 N N . VAL A 1 265 ? -0.058 -4.231 -24.352 1.00 81.44 265 VAL A N 1
ATOM 2133 C CA . VAL A 1 265 ? -0.247 -5.072 -23.166 1.00 81.44 265 VAL A CA 1
ATOM 2134 C C . VAL A 1 265 ? -0.702 -4.207 -21.991 1.00 81.44 265 VAL A C 1
ATOM 2136 O O . VAL A 1 265 ? -0.089 -3.181 -21.691 1.00 81.44 265 VAL A O 1
ATOM 2139 N N . LYS A 1 266 ? -1.790 -4.615 -21.326 1.00 84.06 266 LYS A N 1
ATOM 2140 C CA . LYS A 1 266 ? -2.242 -4.025 -20.057 1.00 84.06 266 LYS A CA 1
ATOM 2141 C C . LYS A 1 266 ? -1.219 -4.374 -18.978 1.00 84.06 266 LYS A C 1
ATOM 2143 O O . LYS A 1 266 ? -1.073 -5.549 -18.657 1.00 84.06 266 LYS A O 1
ATOM 2148 N N . HIS A 1 267 ? -0.511 -3.373 -18.463 1.00 82.56 267 HIS A N 1
ATOM 2149 C CA . HIS A 1 267 ? 0.615 -3.607 -17.562 1.00 82.56 267 HIS A CA 1
ATOM 2150 C C . HIS A 1 267 ? 0.287 -3.205 -16.123 1.00 82.56 267 HIS A C 1
ATOM 2152 O O . HIS A 1 267 ? 0.308 -4.043 -15.228 1.00 82.56 267 HIS A O 1
ATOM 2158 N N . VAL A 1 268 ? -0.111 -1.948 -15.904 1.00 87.00 268 VAL A N 1
ATOM 2159 C CA . VAL A 1 268 ? -0.400 -1.433 -14.556 1.00 87.00 268 VAL A CA 1
ATOM 2160 C C . VAL A 1 268 ? -1.853 -0.986 -14.471 1.00 87.00 268 VAL A C 1
ATOM 2162 O O . VAL A 1 268 ? -2.286 -0.143 -15.255 1.00 87.00 268 VAL A O 1
ATOM 2165 N N . ASN A 1 269 ? -2.617 -1.547 -13.533 1.00 89.50 269 ASN A N 1
ATOM 2166 C CA . ASN A 1 269 ? -4.002 -1.141 -13.298 1.00 89.50 269 ASN A CA 1
ATOM 2167 C C . ASN A 1 269 ? -4.053 0.287 -12.743 1.00 89.50 269 ASN A C 1
ATOM 2169 O O . ASN A 1 269 ? -3.285 0.636 -11.845 1.00 89.50 269 ASN A O 1
ATOM 2173 N N . ILE A 1 270 ? -4.964 1.102 -13.266 1.00 89.94 270 ILE A N 1
ATOM 2174 C CA . ILE A 1 270 ? -5.253 2.427 -12.723 1.00 89.94 270 ILE A CA 1
ATOM 2175 C C . ILE A 1 270 ? -6.456 2.250 -11.790 1.00 89.94 270 ILE A C 1
ATOM 2177 O O . ILE A 1 270 ? -7.544 1.968 -12.287 1.00 89.94 270 ILE A O 1
ATOM 2181 N N . PRO A 1 271 ? -6.301 2.377 -10.461 1.00 92.75 271 PRO A N 1
ATOM 2182 C CA . PRO A 1 271 ? -7.395 2.116 -9.533 1.00 92.75 271 PRO A CA 1
ATOM 2183 C C . PRO A 1 271 ? -8.496 3.173 -9.646 1.00 92.75 271 PRO A C 1
ATOM 2185 O O . PRO A 1 271 ? -8.198 4.346 -9.874 1.00 92.75 271 PRO A O 1
ATOM 2188 N N . ASP A 1 272 ? -9.750 2.779 -9.413 1.00 93.25 272 ASP A N 1
ATOM 2189 C CA . ASP A 1 272 ? -10.893 3.702 -9.361 1.00 93.25 272 ASP A CA 1
ATOM 2190 C C . ASP A 1 272 ? -10.917 4.490 -8.042 1.00 93.25 272 ASP A C 1
ATOM 2192 O O . ASP A 1 272 ? -11.320 5.657 -8.014 1.00 93.25 272 ASP A O 1
ATOM 2196 N N . TYR A 1 273 ? -10.461 3.866 -6.950 1.00 95.12 273 TYR A N 1
ATOM 2197 C CA . TYR A 1 273 ? -10.419 4.470 -5.620 1.00 95.12 273 TYR A CA 1
ATOM 2198 C C . TYR A 1 273 ? -9.130 4.158 -4.868 1.00 95.12 273 TYR A C 1
ATOM 2200 O O . TYR A 1 273 ? -8.581 3.059 -4.969 1.00 95.12 273 TYR A O 1
ATOM 2208 N N . LEU A 1 274 ? -8.725 5.109 -4.032 1.00 94.56 274 LEU A N 1
ATOM 2209 C CA . LEU A 1 274 ? -7.775 4.922 -2.941 1.00 94.56 274 LEU A CA 1
ATOM 2210 C C . LEU A 1 274 ? -8.528 4.998 -1.614 1.00 94.56 274 LEU A C 1
ATOM 2212 O O . LEU A 1 274 ? -9.521 5.720 -1.502 1.00 94.56 274 LEU A O 1
ATOM 2216 N N . TRP A 1 275 ? -8.063 4.265 -0.611 1.00 94.06 275 TRP A N 1
ATOM 2217 C CA . TRP A 1 275 ? -8.624 4.316 0.731 1.00 94.06 275 TRP A CA 1
ATOM 2218 C C . TRP A 1 275 ? -7.550 4.099 1.792 1.00 94.06 275 TRP A C 1
ATOM 2220 O O . TRP A 1 275 ? -6.518 3.471 1.547 1.00 94.06 275 TRP A O 1
ATOM 2230 N N . ASN A 1 276 ? -7.804 4.620 2.987 1.00 91.44 276 ASN A N 1
ATOM 2231 C CA . ASN A 1 276 ? -7.026 4.303 4.172 1.00 91.44 276 ASN A CA 1
ATOM 2232 C C . ASN A 1 276 ? -7.921 4.178 5.407 1.00 91.44 276 ASN A C 1
ATOM 2234 O O . ASN A 1 276 ? -9.061 4.636 5.429 1.00 91.44 276 ASN A O 1
ATOM 2238 N N . ALA A 1 277 ? -7.390 3.535 6.435 1.00 88.69 277 ALA A N 1
ATOM 2239 C CA . ALA A 1 277 ? -8.014 3.374 7.734 1.00 88.69 277 ALA A CA 1
ATOM 2240 C C . ALA A 1 277 ? -6.934 3.433 8.808 1.00 88.69 277 ALA A C 1
ATOM 2242 O O . ALA A 1 277 ? -5.823 2.953 8.590 1.00 88.69 277 ALA A O 1
ATOM 2243 N N . TYR A 1 278 ? -7.241 3.981 9.976 1.00 87.06 278 TYR A N 1
ATOM 2244 C CA . TYR A 1 278 ? -6.313 4.007 11.095 1.00 87.06 278 TYR A CA 1
ATOM 2245 C C . TYR A 1 278 ? -6.992 3.628 12.407 1.00 87.06 278 TYR A C 1
ATOM 2247 O O . TYR A 1 278 ? -8.163 3.924 12.648 1.00 87.06 278 TYR A O 1
ATOM 2255 N N . CYS A 1 279 ? -6.208 3.002 13.278 1.00 86.75 279 CYS A N 1
ATOM 2256 C CA . CYS A 1 279 ? -6.563 2.708 14.653 1.00 86.75 279 CYS A CA 1
ATOM 2257 C C . CYS A 1 279 ? -5.479 3.250 15.574 1.00 86.75 279 CYS A C 1
ATOM 2259 O O . CYS A 1 279 ? -4.324 2.823 15.520 1.00 86.75 279 CYS A O 1
ATOM 2261 N N . CYS A 1 280 ? -5.866 4.196 16.415 1.00 87.94 280 CYS A N 1
ATOM 2262 C CA . CYS A 1 280 ? -5.030 4.767 17.445 1.00 87.94 280 CYS A CA 1
ATOM 2263 C C . CYS A 1 280 ? -5.221 4.021 18.761 1.00 87.94 280 CYS A C 1
ATOM 2265 O O . CYS A 1 280 ? -6.357 3.824 19.199 1.00 87.94 280 CYS A O 1
ATOM 2267 N N . VAL A 1 281 ? -4.124 3.673 19.423 1.00 85.56 281 VAL A N 1
ATOM 2268 C CA . VAL A 1 281 ? -4.133 2.978 20.705 1.00 85.56 281 VAL A CA 1
ATOM 2269 C C . VAL A 1 281 ? -3.203 3.633 21.721 1.00 85.56 281 VAL A C 1
ATOM 2271 O O . VAL A 1 281 ? -2.219 4.293 21.375 1.00 85.56 281 VAL A O 1
ATOM 2274 N N . ASP A 1 282 ? -3.506 3.424 22.999 1.00 84.50 282 ASP A N 1
ATOM 2275 C CA . ASP A 1 282 ? -2.635 3.821 24.098 1.00 84.50 282 ASP A CA 1
ATOM 2276 C C . ASP A 1 282 ? -1.402 2.904 24.206 1.00 84.50 282 ASP A C 1
ATOM 2278 O O . ASP A 1 282 ? -1.210 1.932 23.466 1.00 84.50 282 ASP A O 1
ATOM 2282 N N . ASN A 1 283 ? -0.539 3.181 25.183 1.00 84.25 283 ASN A N 1
ATOM 2283 C CA . ASN A 1 283 ? 0.648 2.361 25.419 1.00 84.25 283 ASN A CA 1
ATOM 2284 C C . ASN A 1 283 ? 0.333 0.899 25.793 1.00 84.25 283 ASN A C 1
ATOM 2286 O O . ASN A 1 283 ? 1.187 0.036 25.588 1.00 84.25 283 ASN A O 1
ATOM 2290 N N . ASN A 1 284 ? -0.892 0.603 26.234 1.00 85.56 284 ASN A N 1
ATOM 2291 C CA . ASN A 1 284 ? -1.393 -0.728 26.577 1.00 85.56 284 ASN A CA 1
ATOM 2292 C C . ASN A 1 284 ? -2.219 -1.378 25.448 1.00 85.56 284 ASN A C 1
ATOM 2294 O O . ASN A 1 284 ? -2.915 -2.359 25.709 1.00 85.56 284 ASN A O 1
ATOM 2298 N N . ASP A 1 285 ? -2.150 -0.839 24.226 1.00 81.31 285 ASP A N 1
ATOM 2299 C CA . ASP A 1 285 ? -2.893 -1.300 23.047 1.00 81.31 285 ASP A CA 1
ATOM 2300 C C . ASP A 1 285 ? -4.425 -1.199 23.191 1.00 81.31 285 ASP A C 1
ATOM 2302 O O . ASP A 1 285 ? -5.171 -1.932 22.541 1.00 81.31 285 ASP A O 1
ATOM 2306 N N . ARG A 1 286 ? -4.914 -0.276 24.030 1.00 85.69 286 ARG A N 1
ATOM 2307 C CA . ARG A 1 286 ? -6.346 0.029 24.141 1.00 85.69 286 ARG A CA 1
ATOM 2308 C C . ARG A 1 286 ? -6.745 1.086 23.116 1.00 85.69 286 ARG A C 1
ATOM 2310 O O . ARG A 1 286 ? -6.068 2.114 23.055 1.00 85.69 286 ARG A O 1
ATOM 2317 N N . PRO A 1 287 ? -7.831 0.885 22.353 1.00 89.56 287 PRO A N 1
ATOM 2318 C CA . PRO A 1 287 ? -8.286 1.870 21.382 1.00 89.56 287 PRO A CA 1
ATOM 2319 C C . PRO A 1 287 ? -8.605 3.234 21.998 1.00 89.56 287 PRO A C 1
ATOM 2321 O O . PRO A 1 287 ? -9.264 3.323 23.032 1.00 89.56 287 PRO A O 1
ATOM 2324 N N . ILE A 1 288 ? -8.134 4.291 21.339 1.00 88.69 288 ILE A N 1
ATOM 2325 C CA . ILE A 1 288 ? -8.385 5.694 21.698 1.00 88.69 288 ILE A CA 1
ATOM 2326 C C . ILE A 1 288 ? -9.318 6.329 20.670 1.00 88.69 288 ILE A C 1
ATOM 2328 O O . ILE A 1 288 ? -10.325 6.936 21.023 1.00 88.69 288 ILE A O 1
ATOM 2332 N N . GLN A 1 289 ? -8.952 6.221 19.394 1.00 89.19 289 GLN A N 1
ATOM 2333 C CA . GLN A 1 289 ? -9.676 6.820 18.279 1.00 89.19 289 GLN A CA 1
ATOM 2334 C C . GLN A 1 289 ? -9.394 6.040 16.997 1.00 89.19 289 GLN A C 1
ATOM 2336 O O . GLN A 1 289 ? -8.342 5.421 16.844 1.00 89.19 289 GLN A O 1
ATOM 2341 N N . SER A 1 290 ? -10.307 6.115 16.046 1.00 91.12 290 SER A N 1
ATOM 2342 C CA . SER A 1 290 ? -10.151 5.507 14.733 1.00 91.12 290 SER A CA 1
ATOM 2343 C C 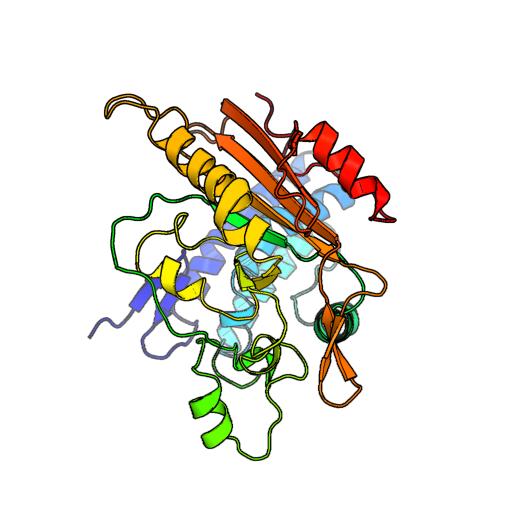. SER A 1 290 ? -10.824 6.362 13.676 1.00 91.12 290 SER A C 1
ATOM 2345 O O . SER A 1 290 ? -11.606 7.262 13.986 1.00 91.12 290 SER A O 1
ATOM 2347 N N . GLY A 1 291 ? -10.489 6.089 12.426 1.00 91.69 291 GLY A N 1
ATOM 2348 C CA . GLY A 1 291 ? -11.081 6.758 11.284 1.00 91.69 291 GLY A CA 1
ATOM 2349 C C . GLY A 1 291 ? -10.635 6.104 9.992 1.00 91.69 291 GLY A C 1
ATOM 2350 O O . GLY A 1 291 ? -9.744 5.252 9.972 1.00 91.69 291 GLY A O 1
ATOM 2351 N N . ALA A 1 292 ? -11.279 6.497 8.911 1.00 94.19 292 ALA A N 1
ATOM 2352 C CA . ALA A 1 292 ? -10.997 6.034 7.572 1.00 94.19 292 ALA A CA 1
ATOM 2353 C C . ALA A 1 292 ? -11.251 7.153 6.571 1.00 94.19 292 ALA A C 1
ATOM 2355 O O . ALA A 1 292 ? -11.932 8.131 6.867 1.00 94.19 292 ALA A O 1
ATOM 2356 N N . ALA A 1 293 ? -10.730 6.993 5.365 1.00 96.56 293 ALA A N 1
ATOM 2357 C CA . ALA A 1 293 ? -11.125 7.826 4.250 1.00 96.56 293 ALA A CA 1
ATOM 2358 C C . ALA A 1 293 ? -11.043 7.070 2.934 1.00 96.56 293 ALA A C 1
ATOM 2360 O O . ALA A 1 293 ? -10.346 6.061 2.802 1.00 96.56 293 ALA A O 1
ATOM 2361 N N . ARG A 1 294 ? -11.727 7.614 1.931 1.00 96.56 294 ARG A N 1
ATOM 2362 C CA . ARG A 1 294 ? -11.609 7.190 0.539 1.00 96.56 294 ARG A CA 1
ATOM 2363 C C . ARG A 1 294 ? -11.517 8.391 -0.390 1.00 96.56 294 ARG A C 1
ATOM 2365 O O . ARG A 1 294 ? -11.992 9.478 -0.070 1.00 96.56 294 ARG A O 1
ATOM 2372 N N . ALA A 1 295 ? -10.959 8.174 -1.569 1.00 97.94 295 ALA A N 1
ATOM 2373 C CA . ALA A 1 295 ? -10.939 9.151 -2.644 1.00 97.94 295 ALA A CA 1
ATOM 2374 C C . ALA A 1 295 ? -11.098 8.450 -3.989 1.00 97.94 295 ALA A C 1
ATOM 2376 O O . ALA A 1 295 ? -10.446 7.436 -4.247 1.00 97.94 295 ALA A O 1
ATOM 2377 N N . ARG A 1 296 ? -11.942 9.000 -4.866 1.00 97.88 296 ARG A N 1
ATOM 2378 C CA . ARG A 1 296 ? -11.999 8.566 -6.265 1.00 97.88 296 ARG A CA 1
ATOM 2379 C C . ARG A 1 296 ? -10.759 9.086 -6.990 1.00 97.88 296 ARG A C 1
ATOM 2381 O O . ARG A 1 296 ? -10.455 10.273 -6.900 1.00 97.88 296 ARG A O 1
ATOM 2388 N N . ASN A 1 297 ? -10.072 8.229 -7.739 1.00 97.19 297 ASN A N 1
ATOM 2389 C CA . ASN A 1 297 ? -8.803 8.537 -8.404 1.00 97.19 297 ASN A CA 1
ATOM 2390 C C . ASN A 1 297 ? -8.979 9.405 -9.668 1.00 97.19 297 ASN A C 1
ATOM 2392 O O . ASN A 1 297 ? -8.722 8.979 -10.792 1.00 97.19 297 ASN A O 1
ATOM 2396 N N . THR A 1 298 ? -9.476 10.627 -9.491 1.00 96.19 298 THR A N 1
ATOM 2397 C CA . THR A 1 298 ? -9.893 11.534 -10.572 1.00 96.19 298 THR A CA 1
ATOM 2398 C C . THR A 1 298 ? -9.499 12.980 -10.267 1.00 96.19 298 THR A C 1
ATOM 2400 O O . THR A 1 298 ? -9.063 13.305 -9.162 1.00 96.19 298 THR A O 1
ATOM 2403 N N . GLU A 1 299 ? -9.683 13.864 -11.248 1.00 96.38 299 GLU A N 1
ATOM 2404 C CA . GLU A 1 299 ? -9.435 15.311 -11.141 1.00 96.38 299 GLU A CA 1
ATOM 2405 C C . GLU A 1 299 ? -10.392 16.045 -10.178 1.00 96.38 299 GLU A C 1
ATOM 2407 O O . GLU A 1 299 ? -10.191 17.234 -9.895 1.00 96.38 299 GLU A O 1
ATOM 2412 N N . ASP A 1 300 ? -11.412 15.356 -9.652 1.00 96.75 300 ASP A N 1
ATOM 2413 C CA . ASP A 1 300 ? -12.346 15.889 -8.653 1.00 96.75 300 ASP A CA 1
ATOM 2414 C C . ASP A 1 300 ? -11.608 16.335 -7.386 1.00 96.75 300 ASP A C 1
ATOM 2416 O O . ASP A 1 300 ? -12.008 17.308 -6.748 1.00 96.75 300 ASP A O 1
ATOM 2420 N N . ASN A 1 301 ? -10.478 15.678 -7.072 1.00 97.19 301 ASN A N 1
ATOM 2421 C CA . ASN A 1 301 ? -9.587 16.051 -5.975 1.00 97.19 301 ASN A CA 1
ATOM 2422 C C . ASN A 1 301 ? -10.335 16.173 -4.631 1.00 97.19 301 ASN A C 1
ATOM 2424 O O . ASN A 1 301 ? -10.219 17.172 -3.920 1.00 97.19 301 ASN A O 1
ATOM 2428 N N . LEU A 1 302 ? -11.124 15.147 -4.306 1.00 97.00 302 LEU A N 1
ATOM 2429 C CA . LEU A 1 302 ? -11.953 15.085 -3.107 1.00 97.00 302 LEU A CA 1
ATOM 2430 C C . LEU A 1 302 ? -11.606 13.845 -2.278 1.00 97.00 302 LEU A C 1
ATOM 2432 O O . LEU A 1 302 ? -11.466 12.747 -2.817 1.00 97.00 302 LEU A O 1
ATOM 2436 N N . VAL A 1 303 ? -11.505 14.039 -0.963 1.00 97.62 303 VAL A N 1
ATOM 2437 C CA . VAL A 1 303 ? -11.354 12.971 0.031 1.00 97.62 303 VAL A CA 1
ATOM 2438 C C . VAL A 1 303 ? -12.597 12.961 0.913 1.00 97.62 303 VAL A C 1
ATOM 2440 O O . VAL A 1 303 ? -12.969 13.989 1.479 1.00 97.62 303 VAL A O 1
ATOM 2443 N N . GLU A 1 304 ? -13.233 11.802 1.030 1.00 97.69 304 GLU A N 1
ATOM 2444 C CA . GLU A 1 304 ? -14.374 11.564 1.912 1.00 97.69 304 GLU A CA 1
ATOM 2445 C C . GLU A 1 304 ? -13.883 10.892 3.197 1.00 97.69 304 GLU A C 1
ATOM 2447 O O . GLU A 1 304 ? -13.321 9.796 3.138 1.00 97.69 304 GLU A O 1
ATOM 2452 N N . GLN A 1 305 ? -14.102 11.536 4.345 1.00 96.44 305 GLN A N 1
ATOM 2453 C CA . GLN A 1 305 ? -13.828 10.951 5.661 1.00 96.44 305 GLN A CA 1
ATOM 2454 C C . GLN A 1 305 ? -14.956 9.997 6.056 1.00 96.44 305 GLN A C 1
ATOM 2456 O O . GLN A 1 305 ? -16.127 10.298 5.833 1.00 96.44 305 GLN A O 1
ATOM 2461 N N . LEU A 1 306 ? -14.594 8.870 6.658 1.00 96.31 306 LEU A N 1
ATOM 2462 C CA . LEU A 1 306 ? -15.481 7.772 7.022 1.00 96.31 3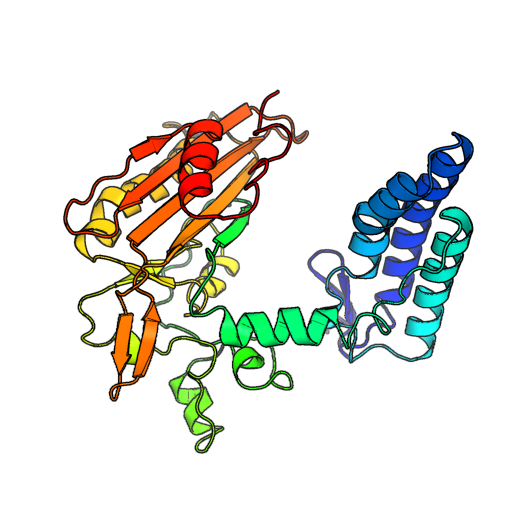06 LEU A CA 1
ATOM 2463 C C . LEU A 1 306 ? -15.125 7.237 8.417 1.00 96.31 306 LEU A C 1
ATOM 2465 O O . LEU A 1 306 ? -13.986 7.316 8.881 1.00 96.31 306 LEU A O 1
ATOM 2469 N N . SER A 1 307 ? -16.096 6.618 9.072 1.00 95.94 307 SER A N 1
ATOM 2470 C CA . SER A 1 307 ? -15.852 5.651 10.142 1.00 95.94 307 SER A CA 1
ATOM 2471 C C . SER A 1 307 ? -15.333 4.320 9.579 1.00 95.94 307 SER A C 1
ATOM 2473 O O . SER A 1 307 ? -15.409 4.054 8.376 1.00 95.94 307 SER A O 1
ATOM 2475 N N . LEU A 1 308 ? -14.816 3.450 10.455 1.00 91.12 308 LEU A N 1
ATOM 2476 C CA . LEU A 1 308 ? -14.381 2.109 10.049 1.00 91.12 308 LEU A CA 1
ATOM 2477 C C . LEU A 1 308 ? -15.543 1.273 9.490 1.00 91.12 308 LEU A C 1
ATOM 2479 O O . LEU A 1 308 ? -15.368 0.628 8.462 1.00 91.12 308 LEU A O 1
ATOM 2483 N N . ASP A 1 309 ? -16.736 1.349 10.088 1.00 94.44 309 ASP A N 1
ATOM 2484 C CA . ASP A 1 309 ? -17.904 0.588 9.618 1.00 94.44 309 ASP A CA 1
ATOM 2485 C C . ASP A 1 309 ? -18.412 1.085 8.252 1.00 94.44 309 ASP A C 1
ATOM 2487 O O . ASP A 1 309 ? -18.847 0.298 7.405 1.00 94.44 309 ASP A O 1
ATOM 2491 N N . GLU A 1 310 ? -18.348 2.398 8.006 1.00 96.75 310 GLU A N 1
ATOM 2492 C CA . GLU A 1 310 ? -18.692 2.979 6.704 1.00 96.75 310 GLU A CA 1
ATOM 2493 C C . GLU A 1 310 ? -17.691 2.561 5.625 1.00 96.75 310 GLU A C 1
ATOM 2495 O O . GLU A 1 310 ? -18.096 2.246 4.502 1.00 96.75 310 GLU A O 1
ATOM 2500 N N . LEU A 1 311 ? -16.396 2.509 5.958 1.00 93.44 311 LEU A N 1
ATOM 2501 C CA . LEU A 1 311 ? -15.385 1.998 5.040 1.00 93.44 311 LEU A CA 1
ATOM 2502 C C . LEU A 1 311 ? -15.586 0.501 4.765 1.00 93.44 311 LEU A C 1
ATOM 2504 O O . LEU A 1 311 ? -15.547 0.102 3.606 1.00 93.44 311 LEU A O 1
ATOM 2508 N N . GLU A 1 312 ? -15.852 -0.321 5.780 1.00 89.00 312 GLU A N 1
ATOM 2509 C CA . GLU A 1 312 ? -16.167 -1.749 5.613 1.00 89.00 312 GLU A CA 1
ATOM 2510 C C . GLU A 1 312 ? -17.369 -1.950 4.686 1.00 89.00 312 GLU A C 1
ATOM 2512 O O . GLU A 1 312 ? -17.304 -2.725 3.729 1.00 89.00 312 GLU A O 1
ATOM 2517 N N . THR A 1 313 ? -18.438 -1.181 4.909 1.00 94.19 313 THR A N 1
ATOM 2518 C CA . THR A 1 313 ? -19.641 -1.187 4.066 1.00 94.19 313 THR A CA 1
ATOM 2519 C C . THR A 1 313 ? -19.324 -0.786 2.627 1.00 94.19 313 THR A C 1
ATOM 2521 O O . THR A 1 313 ? -19.856 -1.372 1.683 1.00 94.19 313 THR A O 1
ATOM 2524 N N . PHE A 1 314 ? -18.453 0.205 2.434 1.00 94.31 314 PHE A N 1
ATOM 2525 C CA . PHE A 1 314 ? -18.002 0.613 1.109 1.00 94.31 314 PHE A CA 1
ATOM 2526 C C . PHE A 1 314 ? -17.183 -0.481 0.416 1.00 94.31 314 PHE A C 1
ATOM 2528 O O . PHE A 1 314 ? -17.488 -0.839 -0.719 1.00 94.31 314 PHE A O 1
ATOM 2535 N N . LEU A 1 315 ? -16.181 -1.045 1.093 1.00 85.69 315 LEU A N 1
ATOM 2536 C CA . LEU A 1 315 ? -15.315 -2.090 0.542 1.00 85.69 315 LEU A CA 1
ATOM 2537 C C . LEU A 1 315 ? -16.102 -3.356 0.185 1.00 85.69 315 LEU A C 1
ATOM 2539 O O . LEU A 1 315 ? -15.811 -4.000 -0.824 1.00 85.69 315 LEU A O 1
ATOM 2543 N N . GLN A 1 316 ? -17.144 -3.679 0.956 1.00 87.69 316 GLN A N 1
ATOM 2544 C CA . GLN A 1 316 ? -18.006 -4.834 0.708 1.00 87.69 316 GLN A CA 1
ATOM 2545 C C . GLN A 1 316 ? -18.700 -4.787 -0.662 1.00 87.69 316 GLN A C 1
ATOM 2547 O O . GLN A 1 316 ? -19.026 -5.838 -1.208 1.00 87.69 316 GLN A O 1
ATOM 2552 N N . GLN A 1 317 ? -18.881 -3.599 -1.249 1.00 89.12 317 GLN A N 1
ATOM 2553 C CA . GLN A 1 317 ? -19.465 -3.434 -2.588 1.00 89.12 317 GLN A CA 1
ATOM 2554 C C . GLN A 1 317 ? -18.572 -4.009 -3.698 1.00 89.12 317 GLN A C 1
ATOM 2556 O O . GLN A 1 317 ? -19.065 -4.318 -4.780 1.00 89.12 317 GLN A O 1
ATOM 2561 N N . PHE A 1 318 ? -17.272 -4.168 -3.432 1.00 81.81 318 PHE A N 1
ATOM 2562 C CA . PHE A 1 318 ? -16.267 -4.590 -4.411 1.00 81.81 318 PHE A CA 1
ATOM 2563 C C . PHE A 1 318 ? -15.663 -5.963 -4.100 1.00 81.81 318 PHE A C 1
ATOM 2565 O O . PHE A 1 318 ? -14.940 -6.520 -4.925 1.00 81.81 318 PHE A O 1
ATOM 2572 N N . ILE A 1 319 ? -15.940 -6.521 -2.919 1.00 75.38 319 ILE A N 1
ATOM 2573 C CA . ILE A 1 319 ? -15.365 -7.783 -2.452 1.00 75.38 319 ILE A CA 1
ATOM 2574 C C . ILE A 1 319 ? -16.493 -8.807 -2.305 1.00 75.38 319 ILE A C 1
ATOM 2576 O O . ILE A 1 319 ? -17.440 -8.609 -1.552 1.00 75.38 319 ILE A O 1
ATOM 2580 N N . ALA A 1 320 ? -16.386 -9.929 -3.022 1.00 71.88 320 ALA A N 1
ATOM 2581 C CA . ALA A 1 320 ? -17.414 -10.976 -3.020 1.00 71.88 320 ALA A CA 1
ATOM 2582 C C . ALA A 1 320 ? -17.523 -11.731 -1.681 1.00 71.88 320 ALA A C 1
ATOM 2584 O O . ALA A 1 320 ? -18.560 -12.313 -1.369 1.00 71.88 320 ALA A O 1
ATOM 2585 N N . HIS A 1 321 ? -16.446 -11.736 -0.896 1.00 71.62 321 HIS A N 1
ATOM 2586 C CA . HIS A 1 321 ? -16.405 -12.331 0.436 1.00 71.62 321 HIS A CA 1
ATOM 2587 C C . HIS A 1 321 ? -16.613 -11.257 1.511 1.00 71.62 321 HIS A C 1
ATOM 2589 O O . HIS A 1 321 ? -16.363 -10.080 1.248 1.00 71.62 321 HIS A O 1
ATOM 2595 N N . PRO A 1 322 ? -17.044 -11.634 2.726 1.00 70.31 322 PRO A N 1
ATOM 2596 C CA . PRO A 1 322 ? -17.131 -10.690 3.830 1.00 70.31 322 PRO A CA 1
ATOM 2597 C C . PRO A 1 322 ? -15.777 -10.016 4.074 1.00 70.31 322 PRO A C 1
ATOM 2599 O O . PRO A 1 322 ? -14.786 -10.716 4.287 1.00 70.31 322 PRO A O 1
ATOM 2602 N N . VAL A 1 323 ? -15.743 -8.681 4.053 1.00 71.25 323 VAL A N 1
ATOM 2603 C CA . VAL A 1 323 ? -14.528 -7.893 4.342 1.00 71.25 323 VAL A CA 1
ATOM 2604 C C . VAL A 1 323 ? -14.012 -8.194 5.752 1.00 71.25 323 VAL A C 1
ATOM 2606 O O . VAL A 1 323 ? -12.806 -8.285 5.966 1.00 71.25 323 VAL A O 1
ATOM 2609 N N . GLY A 1 324 ? -14.933 -8.447 6.686 1.00 74.69 324 GLY A N 1
ATOM 2610 C CA . GLY A 1 324 ? -14.614 -8.606 8.099 1.00 74.69 324 GLY A CA 1
ATOM 2611 C C . GLY A 1 324 ? -14.254 -7.271 8.746 1.00 74.69 324 GLY A C 1
ATOM 2612 O O . GLY A 1 324 ? -14.458 -6.213 8.159 1.00 74.69 324 GLY A O 1
ATOM 2613 N N . GLU A 1 325 ? -13.735 -7.346 9.967 1.00 76.69 325 GLU A N 1
ATOM 2614 C CA . GLU A 1 325 ? -13.269 -6.175 10.710 1.00 76.69 325 GLU A CA 1
ATOM 2615 C C . GLU A 1 325 ? -11.897 -5.729 10.188 1.00 76.69 325 GLU A C 1
ATOM 2617 O O . GLU A 1 325 ? -10.972 -6.544 10.086 1.00 76.69 325 GLU A O 1
ATOM 2622 N N . LEU A 1 326 ? -11.738 -4.435 9.899 1.00 76.62 326 LEU A N 1
ATOM 2623 C CA . LEU A 1 326 ? -10.452 -3.865 9.472 1.00 76.62 326 LEU A CA 1
ATOM 2624 C C . LEU A 1 326 ? -9.422 -3.871 10.611 1.00 76.62 326 LEU A C 1
ATOM 2626 O O . LEU A 1 326 ? -8.248 -4.181 10.416 1.00 76.62 326 LEU A O 1
ATOM 2630 N N . PHE A 1 327 ? -9.875 -3.568 11.824 1.00 79.06 327 PHE A N 1
ATOM 2631 C CA . PHE A 1 327 ? -9.092 -3.658 13.053 1.00 79.06 327 PHE A CA 1
ATOM 2632 C C . PHE A 1 327 ? -9.879 -4.463 14.075 1.00 79.06 327 PHE A C 1
ATOM 2634 O O . PHE A 1 327 ? -11.102 -4.427 14.066 1.00 79.06 327 PHE A O 1
ATOM 2641 N N . TYR A 1 328 ? -9.195 -5.138 15.000 1.00 79.25 328 TYR A N 1
ATOM 2642 C CA . TYR A 1 328 ? -9.869 -5.895 16.057 1.00 79.25 328 TYR A CA 1
ATOM 2643 C C . TYR A 1 328 ? -10.932 -5.044 16.775 1.00 79.25 328 TYR A C 1
ATOM 2645 O O . TYR A 1 328 ? -10.615 -3.954 17.267 1.00 79.25 328 TYR A O 1
ATOM 2653 N N . ASN A 1 329 ? -12.172 -5.546 16.837 1.00 79.25 329 ASN A N 1
ATOM 2654 C CA . ASN A 1 329 ? -13.322 -4.867 17.442 1.00 79.25 329 ASN A CA 1
ATOM 2655 C C . ASN A 1 329 ? -13.582 -3.464 16.851 1.00 79.25 329 ASN A C 1
ATOM 2657 O O . ASN A 1 329 ? -13.987 -2.549 17.570 1.00 79.25 329 ASN A O 1
ATOM 2661 N N . ASN A 1 330 ? -13.255 -3.254 15.571 1.00 78.62 330 ASN A N 1
ATOM 2662 C CA . ASN A 1 330 ? -13.312 -1.964 14.872 1.00 78.62 330 ASN A CA 1
ATOM 2663 C C . ASN A 1 330 ? -12.648 -0.823 15.655 1.00 78.62 330 ASN A C 1
ATOM 2665 O O . ASN A 1 330 ? -13.122 0.312 15.659 1.00 78.62 330 ASN A O 1
ATOM 2669 N N . CYS A 1 331 ? -11.542 -1.129 16.345 1.00 83.56 331 CYS A N 1
ATOM 2670 C CA . CYS A 1 331 ? -10.814 -0.166 17.168 1.00 83.56 331 CYS A CA 1
ATOM 2671 C C . CYS A 1 331 ? -11.719 0.548 18.199 1.00 83.56 331 CYS A C 1
ATOM 2673 O O . CYS A 1 331 ? -11.617 1.757 18.408 1.00 83.56 331 CYS A O 1
ATOM 2675 N N . ARG A 1 332 ? -12.635 -0.193 18.833 1.00 85.06 332 ARG A N 1
ATOM 2676 C CA . ARG A 1 332 ? -13.502 0.302 19.913 1.00 85.06 332 ARG A CA 1
ATOM 2677 C C . ARG A 1 332 ? -13.010 -0.193 21.274 1.00 85.06 332 ARG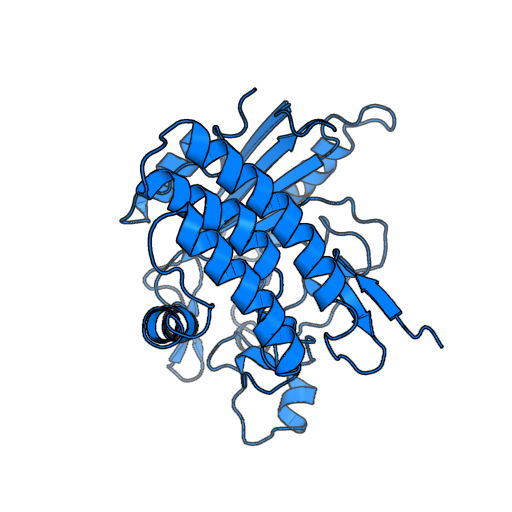 A C 1
ATOM 2679 O O . ARG A 1 332 ? -12.553 -1.335 21.381 1.00 85.06 332 ARG A O 1
ATOM 2686 N N . ALA A 1 333 ? -13.090 0.689 22.272 1.00 75.06 333 ALA A N 1
ATOM 2687 C CA . ALA A 1 333 ? -12.644 0.457 23.649 1.00 75.06 333 ALA A CA 1
ATOM 2688 C C . ALA A 1 333 ? -13.480 -0.584 24.407 1.00 75.06 333 ALA A C 1
ATOM 2690 O O . ALA A 1 333 ? -14.698 -0.689 24.125 1.00 75.06 333 ALA A O 1
#

Sequence (333 aa):
MVNTYKYLGLWVDNKLNWSCNTPHLYKKGQSRLYFLRRLRSFNICKKLLRMFYQSVVAGVLFYAVVCWGSSTAKKDLSLLEKLIRKAGSVVGMKLDTGDSGREKDTKETAGHYGQCWASSAHGFAYQFQLSNGGGRENRWFVEPQLVDRSWQGEMKDGYWLGQNHPNVYLGERQALNEDFTNSGFDRGHLNPNEHHAVPSHNATFTLTNVVPQNPKLNKNAWRIHESQLTELHVALGWFLEKCPKAYVLVGTIPSADSWIVKNNVKHVNIPDYLWNAYCCVDNNDRPIQSGAARARNTEDNLVEQLSLDELETFLQQFIAHPVGELFYNNCRA

Radius of gyration: 22.25 Å; chains: 1; bounding box: 53×56×56 Å

Organism: Oreochromis niloticus (NCBI:txid8128)

pLDDT: mean 78.25, std 16.86, range [26.31, 98.25]

Foldseek 3Di:
DDQWDADPNAIAGPVRERPVRLVVLLVQLVVLLVVLLVVLVVVDALVVSVVSCVPRNVCSLCVPCLSHVVRYDPVSLVSSVVSQVSSCVSSVHRDDSVPVCCPPVVCVVVVCLLVVLAADKDKDKDKFDAAPDDDDDPAAWEQVCQQPVPDDRDTDRPVVVCVVVVPGDRQSNFDDPVLLVVQQFDFAFQDALRRDYPPVSVVSRYRSRTARFHPLLRVPLVVVVVCVVVCQQCPPDNPDRLFPIKMKMKIFAFDNPAARADPNDRRHTHGQKIKMKMFGADPVRQTRDIWMWMDGRDNVNDIGIGQQVVVQVVVCVRDVDRPPGPDVVSSHD

Secondary structure (DSSP, 8-state):
--SEEEETTEEEETT--TTTHHHHHHHHHHHHHHHHHHHHTTT--HHHHHHHIIIIIIHHHTTTHHHHSSS--HHHHHHHHHHHHHHHHHHTS----SSSSTTTHHHHHHHHHHHGGGTS--EEEEE-------------EE-GGGT-TTS-SS-EEHHHHHHHSTT--TTTTS--HHHHTTSS-EEEESS-GGGS-TTGGGGG-BGGGEEEE-HHHIIIIIHHHHHHHHHHHHTTSTT--S-SEEEEEEEEEEEEEEEEEETTEEEEEEEEEEEEEEEEE-TTS-EEEEEEEEEESSTT---EEE-HHHHHHHHHTT-SS----SSGGGG--

InterPro domains:
  IPR001604 DNA/RNA non-specific endonuclease/pyrophosphatase/phosphodiesterase domain [PF01223] (124-298)
  IPR001604 DNA/RNA non-specific endonuclease/pyrophosphatase/phosphodiesterase domain [SM00892] (109-326)
  IPR015095 Alkylated DNA repair protein AlkB, homologue 8, N-terminal [PF09004] (18-56)
  IPR020821 ENPP1-3/EXOG-like, endonuclease/phosphodiesterase domain [SM00477] (121-326)
  IPR039015 Endonuclease domain-containing 1 protein [PTHR21472] (125-332)
  IPR044925 His-Me finger superfamily [SSF54060] (134-321)
  IPR044929 DNA/RNA non-specific endonuclease superfamily [G3DSA:3.40.570.10] (116-321)